Protein AF-0000000072572339 (afdb_homodimer)

Radius of gyration: 19.17 Å; Cα contacts (8 Å, |Δi|>4): 557; chains: 2; bounding box: 35×60×41 Å

Secondary structure (DSSP, 8-state):
-EEE--GGGHHHHHHHHHHHT----HHHHHHHHHHHHT-TTEEEEEEEETTEEEEEEEEEEE--TT-SS-EEEEEEEEE-GGGTTSSHHHHHHHHHHHHHHHTT--EEEEEEETT-HHHHHHHHHTT-EEEEEEEEEEEE-/-EEE--GGGHHHHHHHHHHHT----HHHHHHHHHHHHT-TTEEEEEEEETTEEEEEEEEEEE--TT-SS-EEEEEEEEE-GGGTTSSHHHHHHHHHHHHHHHTT--EEEEEEETT-HHHHHHHHHTT-EEEEEEEEEEEE-

Organism: Lactococcus lactis subsp. lactis (strain IL1403) (NCBI:txid272623)

InterPro domains:
  IPR000182 GNAT domain [PF00583] (33-128)
  IPR000182 GNAT domain [PS51186] (1-141)
  IPR016181 Acyl-CoA N-acyltransferase [SSF55729] (1-134)
  IPR050832 Bacterial Acetyltransferase [PTHR43877] (26-132)

pLDDT: mean 97.23, std 2.52, range [77.38, 98.94]

Structure (mmCIF, N/CA/C/O backbone):
data_AF-0000000072572339-model_v1
#
loop_
_entity.id
_entity.type
_entity.pdbx_description
1 polymer 'N-acetyltransferase domain-containing protein'
#
loop_
_atom_site.group_PDB
_atom_site.id
_atom_site.type_symbol
_atom_site.label_atom_id
_atom_site.label_alt_id
_atom_site.label_comp_id
_atom_site.label_asym_id
_atom_site.label_entity_id
_atom_site.label_seq_id
_atom_site.pdbx_PDB_ins_code
_atom_site.Cartn_x
_atom_site.Cartn_y
_atom_site.Cartn_z
_atom_site.occupancy
_atom_site.B_iso_or_equiv
_atom_site.auth_seq_id
_atom_site.auth_comp_id
_atom_site.auth_asym_id
_atom_site.auth_atom_id
_atom_site.pdbx_PDB_model_num
ATOM 1 N N . MET A 1 1 ? -5.457 -26.422 -8.031 1 95.06 1 MET A N 1
ATOM 2 C CA . MET A 1 1 ? -6.227 -26.156 -6.82 1 95.06 1 MET A CA 1
ATOM 3 C C . MET A 1 1 ? -5.762 -24.875 -6.148 1 95.06 1 MET A C 1
ATOM 5 O O . MET A 1 1 ? -4.562 -24.594 -6.094 1 95.06 1 MET A O 1
ATOM 9 N N . ILE A 1 2 ? -6.727 -24.109 -5.66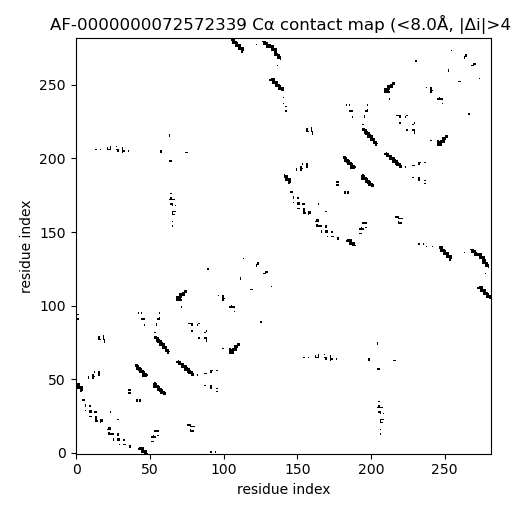4 1 98.5 2 ILE A N 1
ATOM 10 C CA . ILE A 1 2 ? -6.406 -22.859 -4.961 1 98.5 2 ILE A CA 1
ATOM 11 C C . ILE A 1 2 ? -6.445 -23.094 -3.453 1 98.5 2 ILE A C 1
ATOM 13 O O . ILE A 1 2 ? -7.395 -23.703 -2.939 1 98.5 2 ILE A O 1
ATOM 17 N N . ARG A 1 3 ? -5.434 -22.641 -2.797 1 98.44 3 ARG A N 1
ATOM 18 C CA . ARG A 1 3 ? -5.348 -22.75 -1.345 1 98.44 3 ARG A CA 1
ATOM 19 C C . ARG A 1 3 ? -4.477 -21.641 -0.762 1 98.44 3 ARG A C 1
ATOM 21 O O . ARG A 1 3 ? -3.824 -20.891 -1.502 1 98.44 3 ARG A O 1
ATOM 28 N N . LYS A 1 4 ? -4.508 -21.562 0.599 1 98.5 4 LYS A N 1
ATOM 29 C CA . LYS A 1 4 ? -3.582 -20.656 1.27 1 98.5 4 LYS A CA 1
ATOM 30 C C . LYS A 1 4 ? -2.139 -21.125 1.119 1 98.5 4 LYS A C 1
ATOM 32 O O . LYS A 1 4 ? -1.874 -22.328 1.106 1 98.5 4 LYS A O 1
ATOM 37 N N . ALA A 1 5 ? -1.238 -20.25 0.985 1 98.81 5 ALA A N 1
ATOM 38 C CA . ALA A 1 5 ? 0.183 -20.578 0.942 1 98.81 5 ALA A CA 1
ATOM 39 C C . ALA A 1 5 ? 0.629 -21.25 2.24 1 98.81 5 ALA A C 1
ATOM 41 O O . ALA A 1 5 ? 0.053 -21 3.303 1 98.81 5 ALA A O 1
ATOM 42 N N . GLU A 1 6 ? 1.608 -22.062 2.146 1 98.56 6 GLU A N 1
ATOM 43 C CA . GLU A 1 6 ? 2.258 -22.719 3.275 1 98.56 6 GLU A CA 1
ATOM 44 C C . GLU A 1 6 ? 3.773 -22.562 3.213 1 98.56 6 GLU A C 1
ATOM 46 O O . GLU A 1 6 ? 4.324 -22.234 2.16 1 98.56 6 GLU A O 1
ATOM 51 N N . MET A 1 7 ? 4.406 -22.922 4.336 1 98.62 7 MET A N 1
ATOM 52 C CA . MET A 1 7 ? 5.852 -22.75 4.398 1 98.62 7 MET A CA 1
ATOM 53 C C . MET A 1 7 ? 6.551 -23.625 3.363 1 98.62 7 MET A C 1
ATOM 55 O O . MET A 1 7 ? 7.582 -23.234 2.809 1 98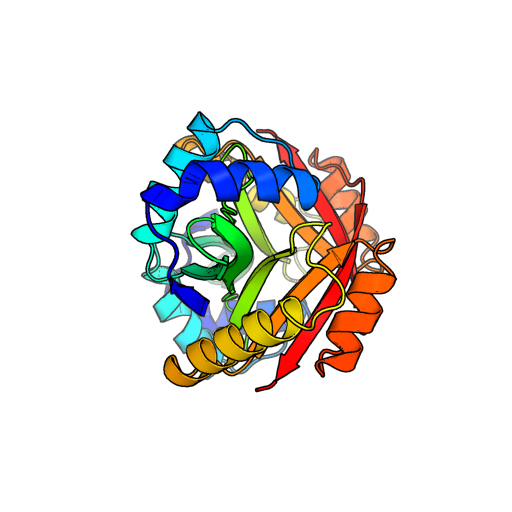.62 7 MET A O 1
ATOM 59 N N . LYS A 1 8 ? 5.992 -24.641 3.004 1 98.31 8 LYS A N 1
ATOM 60 C CA . LYS A 1 8 ? 6.625 -25.562 2.076 1 98.31 8 LYS A CA 1
ATOM 61 C C . LYS A 1 8 ? 6.645 -25 0.658 1 98.31 8 LYS A C 1
ATOM 63 O O . LYS A 1 8 ? 7.332 -25.531 -0.216 1 98.31 8 LYS A O 1
ATOM 68 N N . ASP A 1 9 ? 5.941 -23.969 0.42 1 98.62 9 ASP A N 1
ATOM 69 C CA . ASP A 1 9 ? 5.777 -23.438 -0.925 1 98.62 9 ASP A CA 1
ATOM 70 C C . ASP A 1 9 ? 6.906 -22.469 -1.267 1 98.62 9 ASP A C 1
ATOM 72 O O . ASP A 1 9 ? 6.973 -21.953 -2.383 1 98.62 9 ASP A O 1
ATOM 76 N N . TYR A 1 10 ? 7.883 -22.25 -0.347 1 98.56 10 TYR A N 1
ATOM 77 C CA . TYR A 1 10 ? 8.773 -21.094 -0.449 1 98.56 10 TYR A CA 1
ATOM 78 C C . TYR A 1 10 ? 9.672 -21.203 -1.677 1 98.56 10 TYR A C 1
ATOM 80 O O . TYR A 1 10 ? 10.016 -20.203 -2.297 1 98.56 10 TYR A O 1
ATOM 88 N N . LEU A 1 11 ? 10 -22.359 -2.111 1 98.56 11 LEU A N 1
ATOM 89 C CA . LEU A 1 11 ? 10.859 -22.5 -3.283 1 98.56 11 LEU A CA 1
ATOM 90 C C . LEU A 1 11 ? 10.109 -22.109 -4.555 1 98.56 11 LEU A C 1
ATOM 92 O O . LEU A 1 11 ? 10.648 -21.391 -5.398 1 98.56 11 LEU A O 1
ATOM 96 N N . ASP A 1 12 ? 8.922 -22.578 -4.672 1 98.75 12 ASP A N 1
ATOM 97 C CA . ASP A 1 12 ? 8.102 -22.219 -5.828 1 98.75 12 ASP A CA 1
ATOM 98 C C . ASP A 1 12 ? 7.789 -20.719 -5.832 1 98.75 12 ASP A C 1
ATOM 100 O O . ASP A 1 12 ? 7.781 -20.078 -6.891 1 98.75 12 ASP A O 1
ATOM 104 N N . ILE A 1 13 ? 7.555 -20.172 -4.668 1 98.75 13 ILE A N 1
ATOM 105 C CA . ILE A 1 13 ? 7.242 -18.75 -4.535 1 98.75 13 ILE A CA 1
ATOM 106 C C . ILE A 1 13 ? 8.461 -17.922 -4.93 1 98.75 13 ILE A C 1
ATOM 108 O O . ILE A 1 13 ? 8.328 -16.891 -5.578 1 98.75 13 ILE A O 1
ATOM 112 N N . ALA A 1 14 ? 9.633 -18.406 -4.555 1 98.62 14 ALA A N 1
ATOM 113 C CA . ALA A 1 14 ? 10.859 -17.719 -4.965 1 98.62 14 ALA A CA 1
ATOM 114 C C . ALA A 1 14 ? 11 -17.703 -6.484 1 98.62 14 ALA A C 1
ATOM 116 O O . ALA A 1 14 ? 11.281 -16.656 -7.078 1 98.62 14 ALA A O 1
ATOM 117 N N . ARG A 1 15 ? 10.766 -18.812 -7.062 1 98.38 15 ARG A N 1
ATOM 118 C CA . ARG A 1 15 ? 10.812 -18.906 -8.516 1 98.38 15 ARG A CA 1
ATOM 119 C C . ARG A 1 15 ? 9.789 -17.969 -9.156 1 98.38 15 ARG A C 1
ATOM 121 O O . ARG A 1 15 ? 10.117 -17.234 -10.086 1 98.38 15 ARG A O 1
ATOM 128 N N . LEU A 1 16 ? 8.617 -17.984 -8.688 1 98.62 16 LEU A N 1
ATOM 129 C CA . LEU A 1 16 ? 7.531 -17.172 -9.219 1 98.62 16 LEU A CA 1
ATOM 130 C C . LEU A 1 16 ? 7.82 -15.688 -9.016 1 98.62 16 LEU A C 1
ATOM 132 O O . LEU A 1 16 ? 7.426 -14.852 -9.836 1 98.62 16 LEU A O 1
ATOM 136 N N . SER A 1 17 ? 8.484 -15.352 -7.898 1 98.44 17 SER A N 1
ATOM 137 C CA . SER A 1 17 ? 8.891 -13.969 -7.68 1 98.44 17 SER A CA 1
ATOM 138 C C . SER A 1 17 ? 9.797 -13.469 -8.805 1 98.44 17 SER A C 1
ATOM 140 O O . SER A 1 17 ? 9.695 -12.312 -9.227 1 98.44 17 SER A O 1
ATOM 142 N N . GLY A 1 18 ? 10.656 -14.328 -9.25 1 97.56 18 GLY A N 1
ATOM 143 C CA . GLY A 1 18 ? 11.461 -14 -10.414 1 97.56 18 GLY A CA 1
ATOM 144 C C . GLY A 1 18 ? 10.641 -13.773 -11.672 1 97.56 18 GLY A C 1
ATOM 145 O O . GLY A 1 18 ? 10.898 -12.836 -12.422 1 97.56 18 GLY A O 1
ATOM 146 N N . VAL A 1 19 ? 9.648 -14.625 -11.93 1 97.38 19 VAL A N 1
ATOM 147 C CA . VAL A 1 19 ? 8.75 -14.492 -13.062 1 97.38 19 VAL A CA 1
ATOM 148 C C . VAL A 1 19 ? 8.023 -13.148 -12.992 1 97.38 19 VAL A C 1
ATOM 150 O O . VAL A 1 19 ? 7.832 -12.477 -14.008 1 97.38 19 VAL A O 1
ATOM 153 N N . LEU A 1 20 ? 7.656 -12.711 -11.766 1 96.31 20 LEU A N 1
ATOM 154 C CA . LEU A 1 20 ? 6.969 -11.445 -11.516 1 96.31 20 LEU A CA 1
ATOM 155 C C . LEU A 1 20 ? 7.879 -10.258 -11.82 1 96.31 20 LEU A C 1
ATOM 157 O O . LEU A 1 20 ? 7.402 -9.141 -12.023 1 96.31 20 LEU A O 1
ATOM 161 N N . GLY A 1 21 ? 9.234 -10.523 -11.844 1 95 21 GLY A N 1
ATOM 162 C CA . GLY A 1 21 ? 10.195 -9.484 -12.156 1 95 21 GLY A CA 1
ATOM 163 C C . GLY A 1 21 ? 11.016 -9.047 -10.953 1 95 21 GLY A C 1
ATOM 164 O O . GLY A 1 21 ? 11.688 -8.016 -11 1 95 21 GLY A O 1
ATOM 165 N N . TYR A 1 22 ? 10.922 -9.828 -9.867 1 95.56 22 TYR A N 1
ATOM 166 C CA . TYR A 1 22 ? 11.609 -9.477 -8.633 1 95.56 22 TYR A CA 1
ATOM 167 C C . TYR A 1 22 ? 12.422 -10.656 -8.109 1 95.56 22 TYR A C 1
ATOM 169 O O . TYR A 1 22 ? 12.07 -11.258 -7.09 1 95.56 22 TYR A O 1
ATOM 177 N N . PRO A 1 23 ? 13.477 -10.891 -8.781 1 96.25 23 PRO A N 1
ATOM 178 C CA . PRO A 1 23 ? 14.312 -11.984 -8.281 1 96.25 23 PRO A CA 1
ATOM 179 C C . PRO A 1 23 ? 14.859 -11.719 -6.879 1 96.25 23 PRO A C 1
ATOM 181 O O . PRO A 1 23 ? 15.359 -10.625 -6.609 1 96.25 23 PRO A O 1
ATOM 184 N N . ILE A 1 24 ? 14.672 -12.648 -6.023 1 96.5 24 ILE A N 1
ATOM 185 C CA . ILE A 1 24 ? 15.133 -12.586 -4.641 1 96.5 24 ILE A CA 1
ATOM 186 C C . ILE A 1 24 ? 15.547 -13.977 -4.168 1 96.5 24 ILE A C 1
ATOM 188 O O . ILE A 1 24 ? 15.117 -14.984 -4.738 1 96.5 24 ILE A O 1
ATOM 192 N N . SER A 1 25 ? 16.359 -14.062 -3.16 1 97.56 25 SER A N 1
ATOM 193 C CA . SER A 1 25 ? 16.875 -15.344 -2.693 1 97.56 25 SER A CA 1
ATOM 194 C C . SER A 1 25 ? 15.781 -16.188 -2.045 1 97.56 25 SER A C 1
ATOM 196 O O . SER A 1 25 ? 14.828 -15.633 -1.486 1 97.56 25 SER A O 1
ATOM 198 N N . GLU A 1 26 ? 15.992 -17.484 -2.102 1 98.12 26 GLU A N 1
ATOM 199 C CA . GLU A 1 26 ? 15.07 -18.391 -1.433 1 98.12 26 GLU A CA 1
ATOM 200 C C . GLU A 1 26 ? 15.031 -18.141 0.07 1 98.12 26 GLU A C 1
ATOM 202 O O . GLU A 1 26 ? 13.977 -18.25 0.697 1 98.12 26 GLU A O 1
ATOM 207 N N . VAL A 1 27 ? 16.156 -17.797 0.58 1 97.88 27 VAL A N 1
ATOM 208 C CA . VAL A 1 27 ? 16.266 -17.531 2.01 1 97.88 27 VAL A CA 1
ATOM 209 C C . VAL A 1 27 ? 15.414 -16.312 2.375 1 97.88 27 VAL A C 1
ATOM 211 O O . VAL A 1 27 ? 14.695 -16.328 3.373 1 97.88 27 VAL A O 1
ATOM 214 N N . ALA A 1 28 ? 15.484 -15.344 1.56 1 97.81 28 ALA A N 1
ATOM 215 C CA . ALA A 1 28 ? 14.703 -14.133 1.797 1 97.81 28 ALA A CA 1
ATOM 216 C C . ALA A 1 28 ? 13.203 -14.414 1.677 1 97.81 28 ALA A C 1
ATOM 218 O O . ALA A 1 28 ? 12.414 -13.961 2.508 1 97.81 28 ALA A O 1
ATOM 219 N N . VAL A 1 29 ? 12.859 -15.203 0.7 1 98.62 29 VAL A N 1
ATOM 220 C CA . VAL A 1 29 ? 11.453 -15.555 0.51 1 98.62 29 VAL A CA 1
ATOM 221 C C . VAL A 1 29 ? 10.953 -16.375 1.703 1 98.62 29 VAL A C 1
ATOM 223 O O . VAL A 1 29 ? 9.852 -16.141 2.205 1 98.62 29 VAL A O 1
ATOM 226 N N . LYS A 1 30 ? 11.734 -17.281 2.113 1 98.5 30 LYS A N 1
ATOM 227 C CA . LYS A 1 30 ? 11.352 -18.109 3.254 1 98.5 30 LYS A CA 1
ATOM 228 C C . LYS A 1 30 ? 11.102 -17.25 4.492 1 98.5 30 LYS A C 1
ATOM 230 O O . LYS A 1 30 ? 10.102 -17.438 5.191 1 98.5 30 LYS A O 1
ATOM 235 N N . LYS A 1 31 ? 11.953 -16.359 4.73 1 98.06 31 LYS A N 1
ATOM 236 C CA . LYS A 1 31 ? 11.82 -15.438 5.863 1 98.06 31 LYS A CA 1
ATOM 237 C C . LYS A 1 31 ? 10.555 -14.594 5.738 1 98.06 31 LYS A C 1
ATOM 239 O O . LYS A 1 31 ? 9.781 -14.484 6.688 1 98.06 31 LYS A O 1
ATOM 244 N N . ASN A 1 32 ? 10.383 -14.047 4.609 1 98.5 32 ASN A N 1
ATOM 245 C CA . ASN A 1 32 ? 9.219 -13.195 4.375 1 98.5 32 ASN A CA 1
ATOM 246 C C . ASN A 1 32 ? 7.918 -13.977 4.488 1 98.5 32 ASN A C 1
ATOM 248 O O . ASN A 1 32 ? 6.938 -13.484 5.047 1 98.5 32 ASN A O 1
ATOM 252 N N . LEU A 1 33 ? 7.938 -15.172 3.932 1 98.75 33 LEU A N 1
ATOM 253 C CA . LEU A 1 33 ? 6.754 -16.016 3.971 1 98.75 33 LEU A CA 1
ATOM 254 C C . LEU A 1 33 ? 6.367 -16.344 5.41 1 98.75 33 LEU A C 1
ATOM 256 O O . LEU A 1 33 ? 5.184 -16.328 5.758 1 98.75 33 LEU A O 1
ATOM 260 N N . ALA A 1 34 ? 7.312 -16.609 6.234 1 98.56 34 ALA A N 1
ATOM 261 C CA . ALA A 1 34 ? 7.062 -16.891 7.641 1 98.56 34 ALA A CA 1
ATOM 262 C C . ALA A 1 34 ? 6.363 -15.727 8.328 1 98.56 34 ALA A C 1
ATOM 264 O O . ALA A 1 34 ? 5.434 -15.922 9.117 1 98.56 34 ALA A O 1
ATOM 265 N N . ARG A 1 35 ? 6.789 -14.578 8.031 1 97.62 35 ARG A N 1
ATOM 266 C CA . ARG A 1 35 ? 6.184 -13.367 8.586 1 97.62 35 ARG A CA 1
ATOM 267 C C . ARG A 1 35 ? 4.762 -13.18 8.07 1 97.62 35 ARG A C 1
ATOM 269 O O . ARG A 1 35 ? 3.838 -12.945 8.852 1 97.62 35 ARG A O 1
ATOM 276 N N . ILE A 1 36 ? 4.594 -13.375 6.832 1 98.19 36 ILE A N 1
ATOM 277 C CA . ILE A 1 36 ? 3.338 -13.094 6.145 1 98.19 36 ILE A CA 1
ATOM 278 C C . ILE A 1 36 ? 2.264 -14.07 6.609 1 98.19 36 ILE A C 1
ATOM 280 O O . ILE A 1 36 ? 1.115 -13.68 6.836 1 98.19 36 ILE A O 1
ATOM 284 N N . LEU A 1 37 ? 2.662 -15.305 6.77 1 98.25 37 LEU A N 1
ATOM 285 C CA . LEU A 1 37 ? 1.696 -16.344 7.133 1 98.25 37 LEU A CA 1
ATOM 286 C C . LEU A 1 37 ? 1.146 -16.094 8.531 1 98.25 37 LEU A C 1
ATOM 288 O O . LEU A 1 37 ? 0.07 -16.594 8.875 1 98.25 37 LEU A O 1
ATOM 292 N N . LYS A 1 38 ? 1.828 -15.305 9.32 1 97.19 38 LYS A N 1
ATOM 293 C CA . LYS A 1 38 ? 1.395 -14.992 10.68 1 97.19 38 LYS A CA 1
ATOM 294 C C . LYS A 1 38 ? 0.669 -13.648 10.727 1 97.19 38 LYS A C 1
ATOM 296 O O 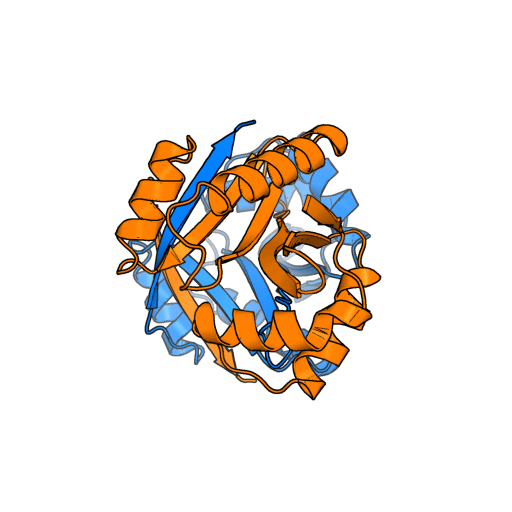. LYS A 1 38 ? 0.176 -13.25 11.789 1 97.19 38 LYS A O 1
ATOM 301 N N . ASP A 1 39 ? 0.603 -13.039 9.633 1 96.94 39 ASP A N 1
ATOM 302 C CA . ASP A 1 39 ? 0.054 -11.688 9.57 1 96.94 39 ASP A CA 1
ATOM 303 C C . ASP A 1 39 ? -1.409 -11.711 9.141 1 96.94 39 ASP A C 1
ATOM 305 O O . ASP A 1 39 ? -1.71 -11.945 7.965 1 96.94 39 ASP A O 1
ATOM 309 N N . ALA A 1 40 ? -2.326 -11.312 9.969 1 95.19 40 ALA A N 1
ATOM 310 C CA . ALA A 1 40 ? -3.762 -11.359 9.703 1 95.19 40 ALA A CA 1
ATOM 311 C C . ALA A 1 40 ? -4.164 -10.344 8.641 1 95.19 40 ALA A C 1
ATOM 313 O O . ALA A 1 40 ? -5.266 -10.414 8.094 1 95.19 40 ALA A O 1
ATOM 314 N N . ASP A 1 41 ? -3.268 -9.461 8.336 1 96.44 41 ASP A N 1
ATOM 315 C CA . ASP A 1 41 ? -3.59 -8.406 7.375 1 96.44 41 ASP A CA 1
ATOM 316 C C . ASP A 1 41 ? -3.133 -8.789 5.969 1 96.44 41 ASP A C 1
ATOM 318 O O . ASP A 1 41 ? -3.203 -7.969 5.047 1 96.44 41 ASP A O 1
ATOM 322 N N . HIS A 1 42 ? -2.639 -10 5.887 1 98.12 42 HIS A N 1
ATOM 323 C CA . HIS A 1 42 ? -2.217 -10.492 4.582 1 98.12 42 HIS A CA 1
ATOM 324 C C . HIS A 1 42 ? -3.129 -11.609 4.094 1 98.12 42 HIS A C 1
ATOM 326 O O . HIS A 1 42 ? -3.637 -12.398 4.895 1 98.12 42 HIS A O 1
ATOM 332 N N . GLU A 1 43 ? -3.396 -11.594 2.857 1 98.62 43 GLU A N 1
ATOM 333 C CA . GLU A 1 43 ? -3.965 -12.727 2.127 1 98.62 43 GLU A CA 1
ATOM 334 C C . GLU A 1 43 ? -2.98 -13.266 1.095 1 98.62 43 GLU A C 1
ATOM 336 O O . GLU A 1 43 ? -2.488 -12.516 0.247 1 98.62 43 GLU A O 1
ATOM 341 N N . PHE A 1 44 ? -2.668 -14.531 1.227 1 98.94 44 PHE A N 1
ATOM 342 C CA . PHE A 1 44 ? -1.715 -15.156 0.318 1 98.94 44 PHE A CA 1
ATOM 343 C C . PHE A 1 44 ? -2.252 -16.484 -0.195 1 98.94 44 PHE A C 1
ATOM 345 O O . PHE A 1 44 ? -2.223 -17.5 0.521 1 98.94 44 PHE A O 1
ATOM 352 N N . LEU A 1 45 ? -2.715 -16.484 -1.455 1 98.94 45 LEU A N 1
ATOM 353 C CA . LEU A 1 45 ? -3.271 -17.656 -2.094 1 98.94 45 LEU A CA 1
ATOM 354 C C . LEU A 1 45 ? -2.342 -18.172 -3.188 1 98.94 45 LEU A C 1
ATOM 356 O O . LEU A 1 45 ? -1.707 -17.391 -3.891 1 98.94 45 LEU A O 1
ATOM 360 N N . VAL A 1 46 ? -2.324 -19.531 -3.332 1 98.88 46 VAL A N 1
ATOM 361 C CA . VAL A 1 46 ? -1.517 -20.141 -4.379 1 98.88 46 VAL A CA 1
ATOM 362 C C . VAL A 1 46 ? -2.389 -21.078 -5.223 1 98.88 46 VAL A C 1
ATOM 364 O O . VAL A 1 46 ? -3.467 -21.484 -4.789 1 98.88 46 VAL A O 1
ATOM 367 N N . PHE A 1 47 ? -1.992 -21.219 -6.426 1 98.88 47 PHE A N 1
ATOM 368 C CA . PHE A 1 47 ? -2.535 -22.234 -7.316 1 98.88 47 PHE A CA 1
ATOM 369 C C . PHE A 1 47 ? -1.567 -23.406 -7.457 1 98.88 47 PHE A C 1
ATOM 371 O O . PHE A 1 47 ? -0.452 -23.234 -7.957 1 98.88 47 PHE A O 1
ATOM 378 N N . GLU A 1 48 ? -2.014 -24.531 -7.051 1 98.31 48 GLU A N 1
ATOM 379 C CA . GLU A 1 48 ? -1.18 -25.734 -7.062 1 98.31 48 GLU A CA 1
ATOM 380 C C . GLU A 1 48 ? -1.566 -26.656 -8.211 1 98.31 48 GLU A C 1
ATOM 382 O O . GLU A 1 48 ? -2.75 -26.938 -8.43 1 98.31 48 GLU A O 1
ATOM 387 N N . LEU A 1 49 ? -0.644 -27.047 -8.992 1 95.69 49 LEU A N 1
ATOM 388 C CA . LEU A 1 49 ? -0.745 -28.094 -10.008 1 95.69 49 LEU A CA 1
ATOM 389 C C . LEU A 1 49 ? 0.172 -29.266 -9.672 1 95.69 49 LEU A C 1
ATOM 391 O O . LEU A 1 49 ? 1.397 -29.141 -9.719 1 95.69 49 LEU A O 1
ATOM 395 N N . GLY A 1 50 ? -0.47 -30.391 -9.367 1 92.56 50 GLY A N 1
ATOM 396 C CA . GLY A 1 50 ? 0.323 -31.484 -8.812 1 92.56 50 GLY A CA 1
ATOM 397 C C . GLY A 1 50 ? 0.932 -31.141 -7.465 1 92.56 50 GLY A C 1
ATOM 398 O O . GLY A 1 50 ? 0.213 -30.844 -6.512 1 92.56 50 GLY A O 1
ATOM 399 N N . GLU A 1 51 ? 2.279 -31.094 -7.352 1 92.25 51 GLU A N 1
ATOM 400 C CA . GLU A 1 51 ? 2.924 -30.781 -6.082 1 92.25 51 GLU A CA 1
ATOM 401 C C . GLU A 1 51 ? 3.682 -29.453 -6.16 1 92.25 51 GLU A C 1
ATOM 403 O O . GLU A 1 51 ? 4.449 -29.125 -5.258 1 92.25 51 GLU A O 1
ATOM 408 N N . ARG A 1 52 ? 3.277 -28.75 -7.258 1 96.38 52 ARG A N 1
ATOM 409 C CA . ARG A 1 52 ? 4.004 -27.5 -7.457 1 96.38 52 ARG A CA 1
ATOM 410 C C . ARG A 1 52 ? 3.057 -26.312 -7.426 1 96.38 52 ARG A C 1
ATOM 412 O O . ARG A 1 52 ? 1.95 -26.375 -7.965 1 96.38 52 ARG A O 1
ATOM 419 N N . VAL A 1 53 ? 3.477 -25.312 -6.785 1 98.56 53 VAL A N 1
ATOM 420 C CA . VAL A 1 53 ? 2.787 -24.031 -6.883 1 98.56 53 VAL A CA 1
ATOM 421 C C . VAL A 1 53 ? 3.182 -23.344 -8.18 1 98.56 53 VAL A C 1
ATOM 423 O O . VAL A 1 53 ? 4.363 -23.078 -8.422 1 98.56 53 VAL A O 1
ATOM 426 N N . THR A 1 54 ? 2.16 -23.047 -9 1 98.62 54 THR A N 1
ATOM 427 C CA . THR A 1 54 ? 2.459 -22.516 -10.32 1 98.62 54 THR A CA 1
ATOM 428 C C . THR A 1 54 ? 1.975 -21.062 -10.438 1 98.62 54 THR A C 1
ATOM 430 O O . THR A 1 54 ? 2.223 -20.406 -11.445 1 98.62 54 THR A O 1
ATOM 433 N N . ALA A 1 55 ? 1.295 -20.562 -9.445 1 98.94 55 ALA A N 1
ATOM 434 C CA . ALA A 1 55 ? 0.827 -19.172 -9.414 1 98.94 55 ALA A CA 1
ATOM 435 C C . ALA A 1 55 ? 0.532 -18.734 -7.98 1 98.94 55 ALA A C 1
ATOM 437 O O . ALA A 1 55 ? 0.301 -19.562 -7.102 1 98.94 55 ALA A O 1
ATOM 438 N N . PHE A 1 56 ? 0.591 -17.422 -7.742 1 98.94 56 PHE A N 1
ATOM 439 C CA . PHE A 1 56 ? 0.117 -16.922 -6.457 1 98.94 56 PHE A CA 1
ATOM 440 C C . PHE A 1 56 ? -0.476 -15.523 -6.598 1 98.94 56 PHE A C 1
ATOM 442 O O . PHE A 1 56 ? -0.269 -14.852 -7.613 1 98.94 56 PHE A O 1
ATOM 449 N N . ILE A 1 57 ? -1.264 -15.156 -5.664 1 98.94 57 ILE A N 1
ATOM 450 C CA . ILE A 1 57 ? -1.728 -13.789 -5.449 1 98.94 57 ILE A CA 1
ATOM 451 C C . ILE A 1 57 ? -1.522 -13.398 -3.986 1 98.94 57 ILE A C 1
ATOM 453 O O . ILE A 1 57 ? -1.8 -14.188 -3.082 1 98.94 57 ILE A O 1
ATOM 457 N N . GLU A 1 58 ? -0.923 -12.273 -3.809 1 98.94 58 GLU A N 1
ATOM 458 C CA . GLU A 1 58 ? -0.669 -11.695 -2.49 1 98.94 58 GLU A CA 1
ATOM 459 C C . GLU A 1 58 ? -1.33 -10.328 -2.344 1 98.94 58 GLU A C 1
ATOM 461 O O . GLU A 1 58 ? -1.273 -9.508 -3.258 1 98.94 58 GLU A O 1
ATOM 466 N N . ALA A 1 59 ? -1.994 -10.102 -1.258 1 98.88 59 ALA A N 1
ATOM 467 C CA . ALA A 1 59 ? -2.611 -8.812 -0.961 1 98.88 59 ALA A CA 1
ATOM 468 C C . ALA A 1 59 ? -2.488 -8.469 0.521 1 98.88 59 ALA A C 1
ATOM 470 O O . ALA A 1 59 ? -2.316 -9.367 1.356 1 98.88 59 ALA A O 1
ATOM 471 N N . GLU A 1 60 ? -2.477 -7.23 0.855 1 98.69 60 GLU A N 1
ATOM 472 C CA . GLU A 1 60 ? -2.488 -6.805 2.252 1 98.69 60 GLU A CA 1
ATOM 473 C C . GLU A 1 60 ? -3.455 -5.641 2.463 1 98.69 60 GLU A C 1
ATOM 475 O O . GLU A 1 60 ? -3.885 -5 1.502 1 98.69 60 GLU A O 1
ATOM 480 N N . ILE A 1 61 ? -3.832 -5.43 3.668 1 98.25 61 ILE A N 1
ATOM 481 C CA . ILE A 1 61 ? -4.766 -4.375 4.043 1 98.25 61 ILE A CA 1
ATOM 482 C C . ILE A 1 61 ? -4.18 -3.014 3.672 1 98.25 61 ILE A C 1
ATOM 484 O O . ILE A 1 61 ? -2.982 -2.775 3.857 1 98.25 61 ILE A O 1
ATOM 488 N N . TYR A 1 62 ? -4.957 -2.178 3.119 1 98.38 62 TYR A N 1
ATOM 489 C CA . TYR A 1 62 ? -4.707 -0.776 2.805 1 98.38 62 TYR A CA 1
ATOM 490 C C . TYR A 1 62 ? -5.773 0.12 3.426 1 98.38 62 TYR A C 1
ATOM 492 O O . TYR A 1 62 ? -6.93 0.108 2.996 1 98.38 62 TYR A O 1
ATOM 500 N N . ALA A 1 63 ? -5.348 0.956 4.41 1 97.5 63 ALA A N 1
ATOM 501 C CA . ALA A 1 63 ? -6.387 1.588 5.223 1 97.5 63 ALA A CA 1
ATOM 502 C C . ALA A 1 63 ? -5.965 2.99 5.652 1 97.5 63 ALA A C 1
ATOM 504 O O . ALA A 1 63 ? -5.754 3.246 6.84 1 97.5 63 ALA A O 1
ATOM 505 N N . PRO A 1 64 ? -5.988 3.908 4.719 1 98.38 64 PRO A N 1
ATOM 506 C CA . PRO A 1 64 ? -5.711 5.293 5.113 1 98.38 64 PRO A CA 1
ATOM 507 C C . PRO A 1 64 ? -6.832 5.902 5.949 1 98.38 64 PRO A C 1
ATOM 509 O O . PRO A 1 64 ? -7.988 5.477 5.848 1 98.38 64 PRO A O 1
ATOM 512 N N . VAL A 1 65 ? -6.504 6.902 6.676 1 98.62 65 VAL A N 1
ATOM 513 C CA . VAL A 1 65 ? -7.438 7.531 7.605 1 98.62 65 VAL A CA 1
ATOM 514 C C . VAL A 1 65 ? -8.57 8.203 6.828 1 98.62 65 VAL A C 1
ATOM 516 O O . VAL A 1 65 ? -9.688 8.32 7.332 1 98.62 65 VAL A O 1
ATOM 519 N N . TYR A 1 66 ? -8.32 8.547 5.574 1 98 66 TYR A N 1
ATOM 520 C CA . TYR A 1 66 ? -9.266 9.328 4.793 1 98 66 TYR A CA 1
ATOM 521 C C . TYR A 1 66 ? -10.117 8.43 3.902 1 98 66 TYR A C 1
ATOM 523 O O . TYR A 1 66 ? -10.867 8.914 3.055 1 98 66 TYR A O 1
ATOM 531 N N . ALA A 1 67 ? -9.984 7.102 4.043 1 96.12 67 ALA A N 1
ATOM 532 C CA . ALA A 1 67 ? -10.758 6.18 3.217 1 96.12 67 ALA A CA 1
ATOM 533 C C . ALA A 1 67 ? -12.109 5.867 3.859 1 96.12 67 ALA A C 1
ATOM 535 O O . ALA A 1 67 ? -12.203 5.723 5.082 1 96.12 67 ALA A O 1
ATOM 536 N N . GLU A 1 68 ? -13.086 5.684 3.012 1 92.19 68 GLU A N 1
ATOM 537 C CA . GLU A 1 68 ? -14.406 5.324 3.51 1 92.19 68 GLU A CA 1
ATOM 538 C C . GLU A 1 68 ? -14.414 3.92 4.105 1 92.19 68 GLU A C 1
ATOM 540 O O . GLU A 1 68 ? -15.203 3.623 5.004 1 92.19 68 GLU A O 1
ATOM 545 N N . GLN A 1 69 ? -13.562 3.111 3.562 1 91.62 69 GLN A N 1
ATOM 546 C CA . GLN A 1 69 ? -13.484 1.735 4.039 1 91.62 69 GLN A CA 1
ATOM 547 C C . GLN A 1 69 ? -12.07 1.179 3.883 1 91.62 69 GLN A C 1
ATOM 549 O O . GLN A 1 69 ? -11.273 1.706 3.107 1 91.62 69 GLN A O 1
ATOM 554 N N . VAL A 1 70 ? -11.805 0.129 4.652 1 96.25 70 VAL A N 1
ATOM 555 C CA . VAL A 1 70 ? -10.586 -0.654 4.496 1 96.25 70 VAL A CA 1
ATOM 556 C C . VAL A 1 70 ? -10.578 -1.338 3.131 1 96.25 70 VAL A C 1
ATOM 558 O O . VAL A 1 70 ? -11.617 -1.8 2.658 1 96.25 70 VAL A O 1
ATOM 561 N N . MET A 1 71 ? -9.461 -1.331 2.512 1 98.19 71 MET A N 1
ATOM 562 C CA . MET A 1 71 ? -9.32 -1.981 1.213 1 98.19 71 MET A CA 1
ATOM 563 C C . MET A 1 71 ? -8.289 -3.098 1.27 1 98.19 71 MET A C 1
ATOM 565 O O . MET A 1 71 ? -7.531 -3.199 2.238 1 98.19 71 MET A O 1
ATOM 569 N N . LEU A 1 72 ? -8.375 -3.953 0.332 1 98.56 72 LEU A N 1
ATOM 570 C CA . LEU A 1 72 ? -7.293 -4.895 0.077 1 98.56 72 LEU A CA 1
ATOM 571 C C . LEU A 1 72 ? -6.445 -4.441 -1.104 1 98.56 72 LEU A C 1
ATOM 573 O O . LEU A 1 72 ? -6.977 -4.094 -2.16 1 98.56 72 LEU A O 1
ATOM 577 N N . ASN A 1 73 ? -5.168 -4.395 -0.896 1 98.75 73 ASN A N 1
ATOM 578 C CA . ASN A 1 73 ? -4.211 -4 -1.923 1 98.75 73 ASN A CA 1
ATOM 579 C C . ASN A 1 73 ? -3.441 -5.203 -2.465 1 98.75 73 ASN A C 1
ATOM 581 O O . ASN A 1 73 ? -2.699 -5.852 -1.727 1 98.75 73 ASN A O 1
ATOM 585 N N . VAL A 1 74 ? -3.643 -5.508 -3.725 1 98.81 74 VAL A N 1
ATOM 586 C CA . VAL A 1 74 ? -2.912 -6.605 -4.348 1 98.81 74 VAL A CA 1
ATOM 587 C C . VAL A 1 74 ? -1.452 -6.207 -4.555 1 98.81 74 VAL A C 1
ATOM 589 O O . VAL A 1 74 ? -1.162 -5.234 -5.258 1 98.81 74 VAL A O 1
ATOM 592 N N . LEU A 1 75 ? -0.578 -6.992 -3.953 1 98.5 75 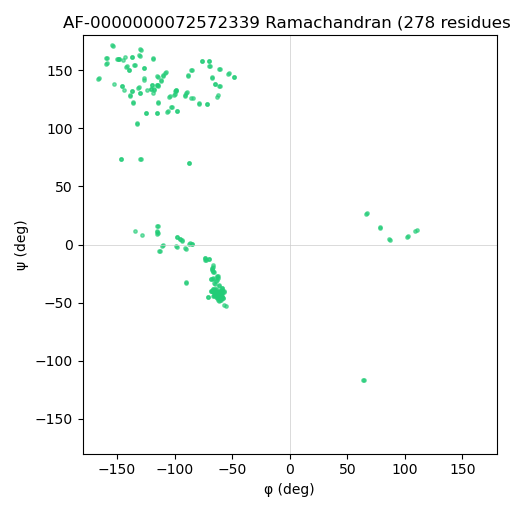LEU A N 1
ATOM 593 C CA . LEU A 1 75 ? 0.853 -6.719 -4.023 1 98.5 75 LEU A CA 1
ATOM 594 C C . LEU A 1 75 ? 1.481 -7.418 -5.223 1 98.5 75 LEU A C 1
ATOM 596 O O . LEU A 1 75 ? 2.473 -6.938 -5.777 1 98.5 75 LEU A O 1
ATOM 600 N N . GLY A 1 76 ? 0.931 -8.539 -5.547 1 98.25 76 GLY A N 1
ATOM 601 C CA . GLY A 1 76 ? 1.429 -9.312 -6.672 1 98.25 76 GLY A CA 1
ATOM 602 C C . GLY A 1 76 ? 0.481 -10.414 -7.105 1 98.25 76 GLY A C 1
ATOM 603 O O . GLY A 1 76 ? -0.158 -11.055 -6.27 1 98.25 76 GLY A O 1
ATOM 604 N N . LEU A 1 77 ? 0.407 -10.617 -8.336 1 98.75 77 LEU A N 1
ATOM 605 C CA . LEU A 1 77 ? -0.252 -11.727 -9.016 1 98.75 77 LEU A CA 1
ATOM 606 C C . LEU A 1 77 ? 0.623 -12.273 -10.133 1 98.75 77 LEU A C 1
ATOM 608 O O . LEU A 1 77 ? 0.999 -11.539 -11.055 1 98.75 77 LEU A O 1
ATOM 612 N N . VAL A 1 78 ? 0.911 -13.555 -10.016 1 98.62 78 VAL A N 1
ATOM 613 C CA . VAL A 1 78 ? 1.838 -14.109 -11 1 98.62 78 VAL A CA 1
ATOM 614 C C . VAL A 1 78 ? 1.45 -15.547 -11.32 1 98.62 78 VAL A C 1
ATOM 616 O O . VAL A 1 78 ? 1.042 -16.297 -10.438 1 98.62 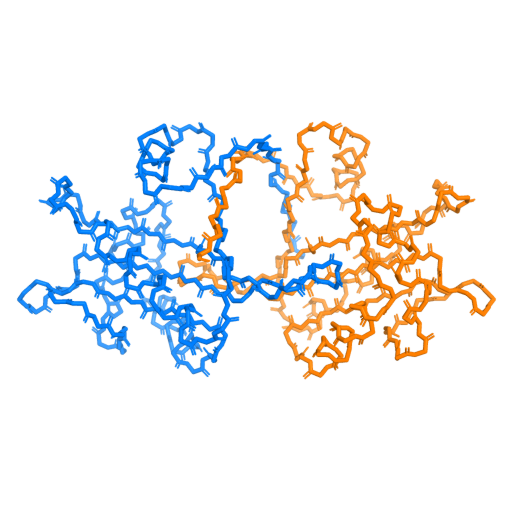78 VAL A O 1
ATOM 619 N N . VAL A 1 79 ? 1.479 -15.883 -12.555 1 98.56 79 VAL A N 1
ATOM 620 C CA . VAL A 1 79 ? 1.324 -17.234 -13.07 1 98.56 79 VAL A CA 1
ATOM 621 C C . VAL A 1 79 ? 2.594 -17.656 -13.805 1 98.56 79 VAL A C 1
ATOM 623 O O . VAL A 1 79 ? 3.15 -16.891 -14.594 1 98.56 79 VAL A O 1
ATOM 626 N N . ASP A 1 80 ? 3.018 -18.859 -13.492 1 98 80 ASP A N 1
ATOM 627 C CA . ASP A 1 80 ? 4.168 -19.391 -14.211 1 98 80 ASP A CA 1
ATOM 628 C C . ASP A 1 80 ? 3.992 -19.219 -15.719 1 98 80 ASP A C 1
ATOM 630 O O . ASP A 1 80 ? 2.9 -19.438 -16.25 1 98 80 ASP A O 1
ATOM 634 N N . GLU A 1 81 ? 5.078 -18.953 -16.406 1 96.31 81 GLU A N 1
ATOM 635 C CA . GLU A 1 81 ? 5.031 -18.656 -17.844 1 96.31 81 GLU A CA 1
ATOM 636 C C . GLU A 1 81 ? 4.379 -19.781 -18.625 1 96.31 81 GLU A C 1
ATOM 638 O O . GLU A 1 81 ? 3.555 -19.547 -19.5 1 96.31 81 GLU A O 1
ATOM 643 N N . LYS A 1 82 ? 4.68 -20.984 -18.266 1 95.31 82 LYS A N 1
ATOM 644 C CA . LYS A 1 82 ? 4.203 -22.156 -18.984 1 95.31 82 LYS A CA 1
ATOM 645 C C . LYS A 1 82 ? 2.715 -22.391 -18.734 1 95.31 82 LYS A C 1
ATOM 647 O O . LYS A 1 82 ? 2.082 -23.188 -19.438 1 95.31 82 LYS A O 1
ATOM 652 N N . ASN A 1 83 ? 2.166 -21.719 -17.75 1 96.19 83 ASN A N 1
ATOM 653 C CA . ASN A 1 83 ? 0.784 -21.969 -17.359 1 96.19 83 ASN A CA 1
ATOM 654 C C . ASN A 1 83 ? -0.099 -20.75 -17.609 1 96.19 83 ASN A C 1
ATOM 656 O O . ASN A 1 83 ? -1.247 -20.703 -17.156 1 96.19 83 ASN A O 1
ATOM 660 N N . GLN A 1 84 ? 0.386 -19.781 -18.297 1 94.69 84 GLN A N 1
ATOM 661 C CA . GLN A 1 84 ? -0.368 -18.562 -18.562 1 94.69 84 GLN A CA 1
ATOM 662 C C . GLN A 1 84 ? -1.42 -18.781 -19.641 1 94.69 84 GLN A C 1
ATOM 664 O O . GLN A 1 84 ? -1.375 -19.781 -20.359 1 94.69 84 GLN A O 1
ATOM 669 N N . GLY A 1 85 ? -2.416 -17.906 -19.625 1 93.69 85 GLY A N 1
ATOM 670 C CA . GLY A 1 85 ? -3.439 -17.969 -20.656 1 93.69 85 GLY A CA 1
ATOM 671 C C . GLY A 1 85 ? -4.461 -19.062 -20.422 1 93.69 85 GLY A C 1
ATOM 672 O O . GLY A 1 85 ? -5.207 -19.438 -21.328 1 93.69 85 GLY A O 1
ATOM 673 N N . GLN A 1 86 ? -4.465 -19.594 -19.219 1 95.69 86 GLN A N 1
ATOM 674 C CA . GLN A 1 86 ? -5.355 -20.703 -18.906 1 95.69 86 GLN A CA 1
ATOM 675 C C . GLN A 1 86 ? -6.395 -20.297 -17.859 1 95.69 86 GLN A C 1
ATOM 677 O O . GLN A 1 86 ? -7.07 -21.156 -17.297 1 95.69 86 GLN A O 1
ATOM 682 N N . GLY A 1 87 ? -6.449 -19.062 -17.578 1 97.44 87 GLY A N 1
ATOM 683 C CA . GLY A 1 87 ? -7.469 -18.562 -16.672 1 97.44 87 GLY A CA 1
ATOM 684 C C . GLY A 1 87 ? -7.062 -18.641 -15.211 1 97.44 87 GLY A C 1
ATOM 685 O O . GLY A 1 87 ? -7.852 -18.312 -14.32 1 97.44 87 GLY A O 1
ATOM 686 N N . ILE A 1 88 ? -5.887 -19.031 -14.93 1 98.31 88 ILE A N 1
ATOM 687 C CA . ILE A 1 88 ? -5.406 -19.234 -13.57 1 98.31 88 ILE A CA 1
ATOM 688 C C . ILE A 1 88 ? -5.395 -17.906 -12.812 1 98.31 88 ILE A C 1
ATOM 690 O O . ILE A 1 88 ? -5.828 -17.844 -11.664 1 98.31 88 ILE A O 1
ATOM 694 N N . GLY A 1 89 ? -4.941 -16.859 -13.477 1 98.56 89 GLY A N 1
ATOM 695 C CA . GLY A 1 89 ? -4.945 -15.547 -12.852 1 98.56 89 GLY A CA 1
ATOM 696 C C . GLY A 1 89 ? -6.332 -15.086 -12.445 1 98.56 89 GLY A C 1
ATOM 697 O O . GLY A 1 89 ? -6.516 -14.562 -11.344 1 98.56 89 GLY A O 1
ATOM 698 N N . ALA A 1 90 ? -7.246 -15.336 -13.297 1 98.62 90 ALA A N 1
ATOM 699 C CA . ALA A 1 90 ? -8.633 -14.961 -13.023 1 98.62 90 ALA A CA 1
ATOM 700 C C . ALA A 1 90 ? -9.195 -15.75 -11.844 1 98.62 90 ALA A C 1
ATOM 702 O O . ALA A 1 90 ? -9.898 -15.195 -11 1 98.62 90 ALA A O 1
ATOM 703 N N . GLN A 1 91 ? -8.852 -16.953 -11.789 1 98.75 91 GLN A N 1
ATOM 704 C CA . GLN A 1 91 ? -9.312 -17.812 -10.695 1 98.75 91 GLN A CA 1
ATOM 705 C C . GLN A 1 91 ? -8.758 -17.328 -9.359 1 98.75 91 GLN A C 1
ATOM 707 O O . GLN A 1 91 ? -9.477 -17.297 -8.359 1 98.75 91 GLN A O 1
ATOM 712 N N . LEU A 1 92 ? -7.508 -17.016 -9.328 1 98.88 92 LEU A N 1
ATOM 713 C CA . LEU A 1 92 ? -6.883 -16.516 -8.109 1 98.88 92 LEU A CA 1
ATOM 714 C C . LEU A 1 92 ? -7.508 -15.188 -7.676 1 98.88 92 LEU A C 1
ATOM 716 O O . LEU A 1 92 ? -7.809 -14.992 -6.496 1 98.88 92 LEU A O 1
ATOM 720 N N . LEU A 1 93 ? -7.68 -14.312 -8.641 1 98.81 93 LEU A N 1
ATOM 721 C CA . LEU A 1 93 ? -8.266 -13.008 -8.344 1 98.81 93 LEU A CA 1
ATOM 722 C C . LEU A 1 93 ? -9.68 -13.164 -7.801 1 98.81 93 LEU A C 1
ATOM 724 O O . LEU A 1 93 ? -10.047 -12.508 -6.82 1 98.81 93 LEU A O 1
ATOM 728 N N . ASN A 1 94 ? -10.461 -14.016 -8.383 1 98.69 94 ASN A N 1
ATOM 729 C CA . ASN A 1 94 ? -11.805 -14.297 -7.898 1 98.69 94 ASN A CA 1
ATOM 730 C C . ASN A 1 94 ? -11.789 -14.867 -6.484 1 98.69 94 ASN A C 1
ATOM 732 O O . ASN A 1 94 ? -12.625 -14.516 -5.652 1 98.69 94 ASN A O 1
ATOM 736 N N . ALA A 1 95 ? -10.898 -15.742 -6.242 1 98.88 95 ALA A N 1
ATOM 737 C CA . ALA A 1 95 ? -10.758 -16.312 -4.902 1 98.88 95 ALA A CA 1
ATOM 738 C C . ALA A 1 95 ? -10.422 -15.227 -3.881 1 98.88 95 ALA A C 1
ATOM 740 O O . ALA A 1 95 ? -10.938 -15.234 -2.762 1 98.88 95 ALA A O 1
ATOM 741 N N . LEU A 1 96 ? -9.547 -14.336 -4.262 1 98.81 96 LEU A N 1
ATOM 742 C CA . LEU A 1 96 ? -9.203 -13.219 -3.385 1 98.81 96 LEU A CA 1
ATOM 743 C C . LEU A 1 96 ? -10.43 -12.352 -3.109 1 98.81 96 LEU A C 1
ATOM 745 O O . LEU A 1 96 ? -10.625 -11.898 -1.979 1 98.81 96 LEU A O 1
ATOM 749 N N . GLU A 1 97 ? -11.195 -12.094 -4.137 1 98.81 97 GLU A N 1
ATOM 750 C CA . GLU A 1 97 ? -12.406 -11.297 -3.977 1 98.81 97 GLU A CA 1
ATOM 751 C C . GLU A 1 97 ? -13.375 -11.961 -2.994 1 98.81 97 GLU A C 1
ATOM 753 O O . GLU A 1 97 ? -14 -11.273 -2.18 1 98.81 97 GLU A O 1
ATOM 758 N N . GLU A 1 98 ? -13.484 -13.195 -3.076 1 98.62 98 GLU A N 1
ATOM 759 C CA . GLU A 1 98 ? -14.344 -13.922 -2.148 1 98.62 98 GLU A CA 1
ATOM 760 C C . GLU A 1 98 ? -13.836 -13.797 -0.714 1 98.62 98 GLU A C 1
ATOM 762 O O . GLU A 1 98 ? -14.625 -13.648 0.219 1 98.62 98 GLU A O 1
ATOM 767 N N . LYS A 1 99 ? -12.555 -13.891 -0.542 1 98.25 99 LYS A N 1
ATOM 768 C CA . LYS A 1 99 ? -11.961 -13.688 0.776 1 98.25 99 LYS A CA 1
ATOM 769 C C . LYS A 1 99 ? -12.258 -12.281 1.297 1 98.25 99 LYS A C 1
ATOM 771 O O . LYS A 1 99 ? -12.555 -12.102 2.48 1 98.25 99 LYS A O 1
ATOM 776 N N . ALA A 1 100 ? -12.102 -11.336 0.433 1 98.38 100 ALA A N 1
ATOM 777 C CA . ALA A 1 100 ? -12.383 -9.953 0.801 1 98.38 100 ALA A CA 1
ATOM 778 C C . ALA A 1 100 ? -13.828 -9.797 1.276 1 98.38 100 ALA A C 1
ATOM 780 O O . ALA A 1 100 ? -14.078 -9.219 2.338 1 98.38 100 ALA A O 1
ATOM 781 N N . LYS A 1 101 ? -14.711 -10.367 0.548 1 98.12 101 LYS A N 1
ATOM 782 C CA . LYS A 1 101 ? -16.125 -10.305 0.9 1 98.12 101 LYS A CA 1
ATOM 783 C C . LYS A 1 101 ? -16.391 -10.945 2.262 1 98.12 101 LYS A C 1
ATOM 785 O O . LYS A 1 101 ? -17.141 -10.406 3.072 1 98.12 101 LYS A O 1
ATOM 790 N N . ALA A 1 102 ? -15.773 -12.016 2.49 1 97.5 102 ALA A N 1
ATOM 791 C CA . ALA A 1 102 ? -15.93 -12.727 3.758 1 97.5 102 ALA A CA 1
ATOM 792 C C . ALA A 1 102 ? -15.445 -11.875 4.926 1 97.5 102 ALA A C 1
ATOM 794 O O . ALA A 1 102 ? -15.945 -12 6.047 1 97.5 102 ALA A O 1
ATOM 795 N N . ARG A 1 103 ? -14.5 -11.031 4.621 1 96.25 103 ARG A N 1
ATOM 796 C CA . ARG A 1 103 ? -13.953 -10.133 5.637 1 96.25 103 ARG A CA 1
ATOM 797 C C . ARG A 1 103 ? -14.672 -8.789 5.629 1 96.25 103 ARG A C 1
ATOM 799 O O . ARG A 1 103 ? -14.234 -7.84 6.273 1 96.25 103 ARG A O 1
ATOM 806 N N . GLU A 1 104 ? -15.688 -8.633 4.816 1 96.5 104 GLU A N 1
ATOM 807 C CA . GLU A 1 104 ? -16.484 -7.422 4.688 1 96.5 104 GLU A CA 1
ATOM 808 C C . GLU A 1 104 ? -15.664 -6.27 4.109 1 96.5 104 GLU A C 1
ATOM 810 O O . GLU A 1 104 ? -15.883 -5.109 4.465 1 96.5 104 GLU A O 1
ATOM 815 N N . ILE A 1 105 ? -14.688 -6.617 3.381 1 97.56 105 ILE A N 1
ATOM 816 C CA . ILE A 1 105 ? -13.938 -5.648 2.594 1 97.56 105 ILE A CA 1
ATOM 817 C C . ILE A 1 105 ? -14.555 -5.52 1.204 1 97.56 105 ILE A C 1
ATOM 819 O O . ILE A 1 105 ? -14.656 -6.504 0.467 1 97.56 105 ILE A O 1
ATOM 823 N N . LYS A 1 106 ? -14.836 -4.254 0.821 1 97.38 106 LYS A N 1
ATOM 824 C CA . LYS A 1 106 ? -15.672 -4.078 -0.36 1 97.38 106 LYS A CA 1
ATOM 825 C C . LYS A 1 106 ? -14.867 -3.52 -1.529 1 97.38 106 LYS A C 1
ATOM 827 O O . LYS A 1 106 ? -15.406 -3.33 -2.623 1 97.38 106 LYS A O 1
ATOM 832 N N . VAL A 1 107 ? -13.602 -3.285 -1.297 1 98.19 107 VAL A N 1
ATOM 833 C CA . VAL A 1 107 ? -12.805 -2.678 -2.359 1 98.19 107 VAL A CA 1
ATOM 834 C C . VAL A 1 107 ? -11.453 -3.373 -2.453 1 98.19 107 VAL A C 1
ATOM 836 O O . VAL A 1 107 ? -10.789 -3.6 -1.437 1 98.19 107 VAL A O 1
ATOM 839 N N . ILE A 1 108 ? -11.102 -3.703 -3.619 1 98.62 108 ILE A N 1
ATOM 840 C CA . ILE A 1 108 ? -9.75 -4.172 -3.918 1 98.62 108 ILE A CA 1
ATOM 841 C C . ILE A 1 108 ? -9.062 -3.184 -4.855 1 98.62 108 ILE A C 1
ATOM 843 O O . ILE A 1 108 ? -9.672 -2.689 -5.809 1 98.62 108 ILE A O 1
ATOM 847 N N . ARG A 1 109 ? -7.812 -2.914 -4.555 1 98.19 109 ARG A N 1
ATOM 848 C CA . ARG A 1 109 ? -7.008 -2.029 -5.391 1 98.19 109 ARG A CA 1
ATOM 849 C C . ARG A 1 109 ? -5.668 -2.668 -5.73 1 98.19 109 ARG A C 1
ATOM 851 O O . ARG A 1 109 ? -5.277 -3.67 -5.125 1 98.19 109 ARG A O 1
ATOM 858 N N . LEU A 1 110 ? -5.055 -2.15 -6.715 1 98.12 110 LEU A N 1
ATOM 859 C CA . LEU A 1 110 ? -3.688 -2.516 -7.074 1 98.12 110 LEU A CA 1
ATOM 860 C C . LEU A 1 110 ? -3.033 -1.42 -7.91 1 98.12 110 LEU A C 1
ATOM 862 O O . LEU A 1 110 ? -3.721 -0.536 -8.43 1 98.12 110 LEU A O 1
ATOM 866 N N . ASN A 1 111 ? -1.772 -1.454 -7.934 1 97.19 111 ASN A N 1
ATOM 867 C CA . ASN A 1 111 ? -0.968 -0.656 -8.852 1 97.19 111 ASN A CA 1
ATOM 868 C C . ASN A 1 111 ? -0.215 -1.536 -9.844 1 97.19 111 ASN A C 1
ATOM 870 O O . ASN A 1 111 ? 0.286 -2.602 -9.484 1 97.19 111 ASN A O 1
ATOM 874 N N . SER A 1 112 ? -0.227 -1.13 -11.031 1 96.75 112 SER A N 1
ATOM 875 C CA . SER A 1 112 ? 0.45 -1.844 -12.102 1 96.75 112 SER A CA 1
ATOM 876 C C . SER A 1 112 ? 1.308 -0.9 -12.938 1 96.75 112 SER A C 1
ATOM 878 O O . SER A 1 112 ? 0.861 0.187 -13.312 1 96.75 112 SER A O 1
ATOM 880 N N . GLY A 1 113 ? 2.533 -1.323 -13.242 1 95.19 113 GLY A N 1
ATOM 881 C CA . GLY A 1 113 ? 3.41 -0.499 -14.062 1 95.19 113 GLY A CA 1
ATOM 882 C C . GLY A 1 113 ? 2.781 -0.081 -15.375 1 95.19 113 GLY A C 1
ATOM 883 O O . GLY A 1 113 ? 2.07 -0.865 -16.016 1 95.19 113 GLY A O 1
ATOM 884 N N . VAL A 1 114 ? 3.115 1.072 -15.836 1 93 114 VAL A N 1
ATOM 885 C CA . VAL A 1 114 ? 2.428 1.676 -16.969 1 93 114 VAL A CA 1
ATOM 886 C C . VAL A 1 114 ? 2.703 0.863 -18.234 1 93 114 VAL A C 1
ATOM 888 O O . VAL A 1 114 ? 1.93 0.911 -19.188 1 93 114 VAL A O 1
ATOM 891 N N . LYS A 1 115 ? 3.793 0.084 -18.281 1 92.94 115 LYS A N 1
ATOM 892 C CA . LYS A 1 115 ? 4.164 -0.646 -19.484 1 92.94 115 LYS A CA 1
ATOM 893 C C . LYS A 1 115 ? 3.541 -2.039 -19.5 1 92.94 115 LYS A C 1
ATOM 895 O O . LYS A 1 115 ? 3.689 -2.779 -20.484 1 92.94 115 LYS A O 1
ATOM 900 N N . ARG A 1 116 ? 2.855 -2.361 -18.422 1 94.88 116 ARG A N 1
ATOM 901 C CA . ARG A 1 116 ? 2.275 -3.697 -18.328 1 94.88 116 ARG A CA 1
ATOM 902 C C . ARG A 1 116 ? 0.895 -3.746 -18.969 1 94.88 116 ARG A C 1
ATOM 904 O O . ARG A 1 116 ? -0.098 -4.039 -18.297 1 94.88 116 ARG A O 1
ATOM 911 N N . HIS A 1 117 ? 0.878 -3.643 -20.281 1 95.56 117 HIS A N 1
ATOM 912 C CA . HIS A 1 117 ? -0.36 -3.473 -21.031 1 95.56 117 HIS A CA 1
ATOM 913 C C . HIS A 1 117 ? -1.231 -4.723 -20.953 1 95.56 117 HIS A C 1
ATOM 915 O O . HIS A 1 117 ? -2.455 -4.621 -20.844 1 95.56 117 HIS A O 1
ATOM 921 N N . GLU A 1 118 ? -0.624 -5.859 -21.031 1 95.62 118 GLU A N 1
ATOM 922 C CA . GLU A 1 118 ? -1.388 -7.102 -20.922 1 95.62 118 GLU A CA 1
ATOM 923 C C . GLU A 1 118 ? -2.043 -7.238 -19.547 1 95.62 118 GLU A C 1
ATOM 925 O O . GLU A 1 118 ? -3.189 -7.676 -19.453 1 95.62 118 GLU A O 1
ATOM 930 N N . ALA A 1 119 ? -1.299 -6.879 -18.5 1 96.56 119 ALA A N 1
ATOM 931 C CA . ALA A 1 119 ? -1.864 -6.895 -17.141 1 96.56 119 ALA A CA 1
ATOM 932 C C . ALA A 1 119 ? -3.047 -5.938 -17.047 1 96.56 119 ALA A C 1
ATOM 934 O O . ALA A 1 119 ? -4.062 -6.262 -16.422 1 96.56 119 ALA A O 1
ATOM 935 N N . HIS A 1 120 ? -2.912 -4.723 -17.688 1 97.5 120 HIS A N 1
ATOM 936 C CA . HIS A 1 120 ? -3.992 -3.742 -17.656 1 97.5 120 HIS A CA 1
ATOM 937 C C . HIS A 1 120 ? -5.266 -4.309 -18.281 1 97.5 120 HIS A C 1
ATOM 939 O O . HIS A 1 120 ? -6.344 -4.215 -17.688 1 97.5 120 HIS A O 1
ATOM 945 N N . GLN A 1 121 ? -5.098 -4.938 -19.406 1 97.06 121 GLN A N 1
ATOM 946 C CA . GLN A 1 121 ? -6.238 -5.547 -20.078 1 97.06 121 GLN A CA 1
ATOM 947 C C . GLN A 1 121 ? -6.859 -6.648 -19.234 1 97.06 121 GLN A C 1
ATOM 949 O O . GLN A 1 121 ? -8.086 -6.766 -19.156 1 97.06 121 GLN A O 1
ATOM 954 N N . PHE A 1 122 ? -6.043 -7.402 -18.656 1 98.06 122 PHE A N 1
ATOM 955 C CA . PHE A 1 122 ? -6.496 -8.469 -17.766 1 98.06 122 PHE A CA 1
ATOM 956 C C . PHE A 1 122 ? -7.363 -7.91 -16.641 1 98.06 122 PHE A C 1
ATOM 958 O O . PHE A 1 122 ? -8.484 -8.383 -16.422 1 98.06 122 PHE A O 1
ATOM 965 N N . TYR A 1 123 ? -6.887 -6.898 -15.914 1 98.38 123 TYR A N 1
ATOM 966 C CA . TYR A 1 123 ? -7.625 -6.332 -14.789 1 98.38 123 TYR A CA 1
ATOM 967 C C . TYR A 1 123 ? -8.914 -5.672 -15.258 1 98.38 123 TYR A C 1
ATOM 969 O O . TYR A 1 123 ? -9.953 -5.785 -14.602 1 98.38 123 TYR A O 1
ATOM 977 N N . GLU A 1 124 ? -8.805 -4.988 -16.406 1 98.06 124 GLU A N 1
ATOM 978 C CA . GLU A 1 124 ? -10.008 -4.379 -16.969 1 98.06 124 GLU A CA 1
ATOM 979 C C . GLU A 1 124 ? -11.062 -5.438 -17.281 1 98.06 124 GLU A C 1
ATOM 981 O O . GLU A 1 124 ? -12.25 -5.25 -17 1 98.06 124 GLU A O 1
ATOM 986 N N . HIS A 1 125 ? -10.617 -6.523 -17.844 1 97.94 125 HIS A N 1
ATOM 987 C CA . HIS A 1 125 ? -11.516 -7.629 -18.172 1 97.94 125 HIS A CA 1
ATOM 988 C C . HIS A 1 125 ? -12.133 -8.219 -16.906 1 97.94 125 HIS A C 1
ATOM 990 O O . HIS A 1 125 ? -13.266 -8.719 -16.938 1 97.94 125 HIS A O 1
ATOM 996 N N . GLN A 1 126 ? -11.406 -8.164 -15.828 1 98.19 126 GLN A N 1
ATOM 997 C CA . GLN A 1 126 ? -11.883 -8.711 -14.562 1 98.19 126 GLN A CA 1
ATOM 998 C C . GLN A 1 126 ? -12.742 -7.695 -13.812 1 98.19 126 GLN A C 1
ATOM 1000 O O . GLN A 1 126 ? -13.141 -7.934 -12.664 1 98.19 126 GLN A O 1
ATOM 1005 N N . GLY A 1 127 ? -12.977 -6.477 -14.359 1 98.25 127 GLY A N 1
ATOM 1006 C CA . GLY A 1 127 ? -13.914 -5.527 -13.781 1 98.25 127 GLY A CA 1
ATOM 1007 C C . GLY A 1 127 ? -13.234 -4.418 -13.008 1 98.25 127 GLY A C 1
ATOM 1008 O O . GLY A 1 127 ? -13.898 -3.623 -12.336 1 98.25 127 GLY A O 1
ATOM 1009 N N . TYR A 1 128 ? -11.938 -4.402 -13.078 1 98.5 128 TYR A N 1
ATOM 1010 C CA . TYR A 1 128 ? -11.219 -3.299 -12.453 1 98.5 128 TYR A CA 1
ATOM 1011 C C . TYR A 1 128 ? -11.141 -2.1 -13.391 1 98.5 128 TYR A C 1
ATOM 1013 O O . TYR A 1 128 ? -11.07 -2.26 -14.609 1 98.5 128 TYR A O 1
ATOM 1021 N N . THR A 1 129 ? -11.102 -0.936 -12.727 1 97.44 129 THR A N 1
ATOM 1022 C CA . THR A 1 129 ? -11.047 0.284 -13.523 1 97.44 129 THR A CA 1
ATOM 1023 C C . THR A 1 129 ? -9.883 1.163 -13.094 1 97.44 129 THR A C 1
ATOM 1025 O O . THR A 1 129 ? -9.508 1.18 -11.922 1 97.44 129 THR A O 1
ATOM 1028 N N . SER A 1 130 ? -9.32 1.73 -14.156 1 93.5 130 SER A N 1
ATOM 1029 C CA . SER A 1 130 ? -8.25 2.678 -13.883 1 93.5 130 SER A CA 1
ATOM 1030 C C . SER A 1 130 ? -8.539 4.043 -14.5 1 93.5 130 SER A C 1
ATOM 1032 O O . SER A 1 130 ? -9.008 4.125 -15.641 1 93.5 130 SER A O 1
ATOM 1034 N N . ASN A 1 131 ? -8.32 5.094 -13.602 1 78.81 131 ASN A N 1
ATOM 1035 C CA . ASN A 1 131 ? -8.414 6.449 -14.133 1 78.81 131 ASN A CA 1
ATOM 1036 C C . ASN A 1 131 ? -7.25 7.316 -13.664 1 78.81 131 ASN A C 1
ATOM 1038 O O . ASN A 1 131 ? -7.262 8.531 -13.852 1 78.81 131 ASN A O 1
ATOM 1042 N N . HIS A 1 132 ? -6.305 6.605 -13.102 1 85.44 132 HIS A N 1
ATOM 1043 C CA . HIS A 1 132 ? -5.297 7.426 -12.445 1 85.44 132 HIS A CA 1
ATOM 1044 C C . HIS A 1 132 ? -3.908 6.809 -12.586 1 85.44 132 HIS A C 1
ATOM 1046 O O . HIS A 1 132 ? -3.764 5.586 -12.562 1 85.44 132 HIS A O 1
ATOM 1052 N N . SER A 1 133 ? -3.027 7.676 -12.953 1 93 133 SER A N 1
ATOM 1053 C CA . SER A 1 133 ? -1.629 7.262 -12.969 1 93 133 SER A CA 1
ATOM 1054 C C . SER A 1 133 ? -0.838 7.922 -11.844 1 93 133 SER A C 1
ATOM 1056 O O . SER A 1 133 ? -1.166 9.031 -11.422 1 93 133 SER A O 1
ATOM 1058 N N . GLN A 1 134 ? 0.14 7.18 -11.375 1 96.56 134 GLN A N 1
ATOM 1059 C CA . GLN A 1 134 ? 0.947 7.652 -10.258 1 96.56 134 GLN A CA 1
ATOM 1060 C C . GLN A 1 134 ? 2.432 7.41 -10.508 1 96.56 134 GLN A C 1
ATOM 1062 O O . GLN A 1 134 ? 2.799 6.562 -11.32 1 96.56 134 GLN A O 1
ATOM 1067 N N . LYS A 1 135 ? 3.211 8.227 -9.875 1 96.75 135 LYS A N 1
ATOM 1068 C CA . LYS A 1 135 ? 4.648 7.98 -9.773 1 96.75 135 LYS A CA 1
ATOM 1069 C C . LYS A 1 135 ? 5.004 7.359 -8.43 1 96.75 135 LYS A C 1
ATOM 1071 O O . LYS A 1 135 ? 4.52 7.801 -7.387 1 96.75 135 LYS A O 1
ATOM 1076 N N . ARG A 1 136 ? 5.789 6.344 -8.508 1 97.25 136 ARG A N 1
ATOM 1077 C CA . ARG A 1 136 ? 6.293 5.742 -7.281 1 97.25 136 ARG A CA 1
ATOM 1078 C C . ARG A 1 136 ? 7.605 6.387 -6.852 1 97.25 136 ARG A C 1
ATOM 1080 O O . ARG A 1 136 ? 8.508 6.578 -7.668 1 97.25 136 ARG A O 1
ATOM 1087 N N . PHE A 1 137 ? 7.711 6.777 -5.602 1 97.94 137 PHE A N 1
ATOM 1088 C CA . PHE A 1 137 ? 8.93 7.316 -5.016 1 97.94 137 PHE A CA 1
ATOM 1089 C C . PHE A 1 137 ? 9.469 6.387 -3.932 1 97.94 137 PHE A C 1
ATOM 1091 O O . PHE A 1 137 ? 8.695 5.766 -3.201 1 97.94 137 PHE A O 1
ATOM 1098 N N . LEU A 1 138 ? 10.773 6.316 -3.857 1 97.12 138 LEU A N 1
ATOM 1099 C CA . LEU A 1 138 ? 11.43 5.523 -2.822 1 97.12 138 LEU A CA 1
ATOM 1100 C C . LEU A 1 138 ? 12.648 6.254 -2.27 1 97.12 138 LEU A C 1
ATOM 1102 O O . LEU A 1 138 ? 13.289 7.027 -2.984 1 97.12 138 LEU A O 1
ATOM 1106 N N . LYS A 1 139 ? 12.992 6.07 -1.098 1 97.94 139 LYS A N 1
ATOM 1107 C CA . LYS A 1 139 ? 14.219 6.52 -0.452 1 97.94 139 LYS A CA 1
ATOM 1108 C C . LYS A 1 139 ? 14.797 5.438 0.457 1 97.94 139 LYS A C 1
ATOM 1110 O O . LYS A 1 139 ? 14.07 4.848 1.261 1 97.94 139 LYS A O 1
ATOM 1115 N N . PHE A 1 140 ? 16.031 5.098 0.304 1 97 140 PHE A N 1
ATOM 1116 C CA . PHE A 1 140 ? 16.781 4.254 1.235 1 97 140 PHE A CA 1
ATOM 1117 C C . PHE A 1 140 ? 17.344 5.086 2.379 1 97 140 PHE A C 1
ATOM 1119 O O . PHE A 1 140 ? 17.984 6.117 2.146 1 97 140 PHE A O 1
ATOM 1126 N N . LEU A 1 141 ? 17.047 4.672 3.5 1 96.56 141 LEU A N 1
ATOM 1127 C CA . LEU A 1 141 ? 17.406 5.449 4.68 1 96.56 141 LEU A CA 1
ATOM 1128 C C . LEU A 1 141 ? 18.828 5.117 5.145 1 96.56 141 LEU A C 1
ATOM 1130 O O . LEU A 1 141 ? 19.281 3.98 4.992 1 96.56 141 LEU A O 1
ATOM 1134 N N . MET B 1 1 ? 4.77 21.609 16.906 1 95.12 1 MET B N 1
ATOM 1135 C CA . MET B 1 1 ? 5.328 20.422 17.547 1 95.12 1 MET B CA 1
ATOM 1136 C C . MET B 1 1 ? 4.863 19.156 16.844 1 95.12 1 MET B C 1
ATOM 1138 O O . MET B 1 1 ? 3.705 19.047 16.438 1 95.12 1 MET B O 1
ATOM 1142 N N . ILE B 1 2 ? 5.785 18.203 16.703 1 98.5 2 ILE B N 1
ATOM 1143 C CA . ILE B 1 2 ? 5.453 16.938 16.094 1 98.5 2 ILE B CA 1
ATOM 1144 C C . ILE B 1 2 ? 5.191 15.883 17.172 1 98.5 2 ILE B C 1
ATOM 1146 O O . ILE B 1 2 ? 5.969 15.758 18.125 1 98.5 2 ILE B O 1
ATOM 1150 N N . ARG B 1 3 ? 4.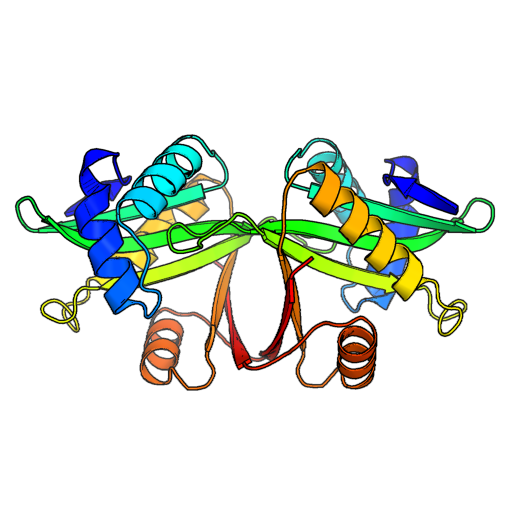129 15.18 17 1 98.44 3 ARG B N 1
ATOM 1151 C CA . ARG B 1 3 ? 3.768 14.109 17.938 1 98.44 3 ARG B CA 1
ATOM 1152 C C . ARG B 1 3 ? 2.908 13.055 17.25 1 98.44 3 ARG B C 1
ATOM 1154 O O . ARG B 1 3 ? 2.473 13.242 16.109 1 98.44 3 ARG B O 1
ATOM 1161 N N . LYS B 1 4 ? 2.689 11.938 18 1 98.5 4 LYS B N 1
ATOM 1162 C CA . LYS B 1 4 ? 1.744 10.938 17.516 1 98.5 4 LYS B CA 1
ATOM 1163 C C . LYS B 1 4 ? 0.316 11.477 17.531 1 98.5 4 LYS B C 1
ATOM 1165 O O . LYS B 1 4 ? -0.051 12.25 18.422 1 98.5 4 LYS B O 1
ATOM 1170 N N . ALA B 1 5 ? -0.456 11.125 16.594 1 98.81 5 ALA B N 1
ATOM 1171 C CA . ALA B 1 5 ? -1.87 11.492 16.578 1 98.81 5 ALA B CA 1
ATOM 1172 C C . ALA B 1 5 ? -2.605 10.914 17.781 1 98.81 5 ALA B C 1
ATOM 1174 O O . ALA B 1 5 ? -2.211 9.875 18.328 1 98.81 5 ALA B O 1
ATOM 1175 N N . GLU B 1 6 ? -3.621 11.586 18.188 1 98.56 6 GLU B N 1
ATOM 1176 C CA . GLU B 1 6 ? -4.523 11.164 19.25 1 98.56 6 GLU B CA 1
ATOM 1177 C C . GLU B 1 6 ? -5.98 11.25 18.812 1 98.56 6 GLU B C 1
ATOM 1179 O O . GLU B 1 6 ? -6.297 11.922 17.828 1 98.56 6 GLU B O 1
ATOM 1184 N N . MET B 1 7 ? -6.832 10.625 19.641 1 98.62 7 MET B N 1
ATOM 1185 C CA . MET B 1 7 ? -8.25 10.609 19.281 1 98.62 7 MET B CA 1
ATOM 1186 C C . MET B 1 7 ? -8.82 12.016 19.234 1 98.62 7 MET B C 1
ATOM 1188 O O . MET B 1 7 ? -9.695 12.312 18.422 1 98.62 7 MET B O 1
ATOM 1192 N N . LYS B 1 8 ? -8.297 12.859 19.922 1 98.31 8 LYS B N 1
ATOM 1193 C CA . LYS B 1 8 ? -8.836 14.219 20 1 98.31 8 LYS B CA 1
ATOM 1194 C C . LYS B 1 8 ? -8.539 14.992 18.719 1 98.31 8 LYS B C 1
ATOM 1196 O O . LYS B 1 8 ? -9.102 16.062 18.484 1 98.31 8 LYS B O 1
ATOM 1201 N N . ASP B 1 9 ? -7.719 14.5 17.875 1 98.62 9 ASP B N 1
ATOM 1202 C CA . ASP B 1 9 ? -7.262 15.211 16.688 1 98.62 9 ASP B CA 1
ATOM 1203 C C . ASP B 1 9 ? -8.219 14.992 15.523 1 98.62 9 ASP B C 1
ATOM 1205 O O . ASP B 1 9 ? -8.031 15.562 14.445 1 98.62 9 ASP B O 1
ATOM 1209 N N . TYR B 1 10 ? -9.32 14.227 15.711 1 98.56 10 TYR B N 1
ATOM 1210 C CA . TYR B 1 10 ? -10.07 13.68 14.586 1 98.56 10 TYR B CA 1
ATOM 1211 C C . TYR B 1 10 ? -10.734 14.797 13.781 1 98.56 10 TYR B C 1
ATOM 1213 O O . TYR B 1 10 ? -10.859 14.703 12.562 1 98.56 10 TYR B O 1
ATOM 1221 N N . LEU B 1 11 ? -11.078 15.875 14.367 1 98.56 11 LEU B N 1
ATOM 1222 C CA . LEU B 1 11 ? -11.711 16.953 13.633 1 98.56 11 LEU B CA 1
ATOM 1223 C C . LEU B 1 11 ? -10.719 17.656 12.703 1 98.56 11 LEU B C 1
ATOM 1225 O O . LEU B 1 11 ? -11.023 17.922 11.547 1 98.56 11 LEU B O 1
ATOM 1229 N N . ASP B 1 12 ? -9.57 17.922 13.219 1 98.75 12 ASP B N 1
ATOM 1230 C CA . ASP B 1 12 ? -8.531 18.531 12.406 1 98.75 12 ASP B CA 1
ATOM 1231 C C . ASP B 1 12 ? -8.086 17.594 11.281 1 98.75 12 ASP B C 1
ATOM 1233 O O . ASP B 1 12 ? -7.832 18.047 10.164 1 98.75 12 ASP B O 1
ATOM 1237 N N . ILE B 1 13 ? -8.023 16.328 11.586 1 98.75 13 ILE B N 1
ATOM 1238 C CA . ILE B 1 13 ? -7.613 15.328 10.609 1 98.75 13 ILE B CA 1
ATOM 1239 C C . ILE B 1 13 ? -8.656 15.242 9.5 1 98.75 13 ILE B C 1
ATOM 1241 O O . ILE B 1 13 ? -8.32 15.109 8.32 1 98.75 13 ILE B O 1
ATOM 1245 N N . ALA B 1 14 ? -9.922 15.344 9.883 1 98.62 14 ALA B N 1
ATOM 1246 C CA . ALA B 1 14 ? -10.977 15.359 8.883 1 98.62 14 ALA B CA 1
ATOM 1247 C C . ALA B 1 14 ? -10.836 16.562 7.949 1 98.62 14 ALA B C 1
ATOM 1249 O O . ALA B 1 14 ? -10.914 16.406 6.727 1 98.62 14 ALA B O 1
ATOM 1250 N N . ARG B 1 15 ? -10.602 17.672 8.523 1 98.31 15 ARG B N 1
ATOM 1251 C CA . ARG B 1 15 ? -10.391 18.875 7.727 1 98.31 15 ARG B CA 1
ATOM 1252 C C . ARG B 1 15 ? -9.195 18.703 6.801 1 98.31 15 ARG B C 1
ATOM 1254 O O . ARG B 1 15 ? -9.281 19.016 5.609 1 98.31 15 ARG B O 1
ATOM 1261 N N . LEU B 1 16 ? -8.133 18.234 7.309 1 98.62 16 LEU B N 1
ATOM 1262 C CA . LEU B 1 16 ? -6.898 18.062 6.543 1 98.62 16 LEU B CA 1
ATOM 1263 C C . LEU B 1 16 ? -7.086 17.016 5.449 1 98.62 16 LEU B C 1
ATOM 1265 O O . LEU B 1 16 ? -6.473 17.109 4.383 1 98.62 16 LEU B O 1
ATOM 1269 N N . SER B 1 17 ? -7.914 16 5.715 1 98.44 17 SER B N 1
ATOM 1270 C CA . SER B 1 17 ? -8.227 15.016 4.68 1 98.44 17 SER B CA 1
ATOM 1271 C C . SER B 1 17 ? -8.859 15.68 3.463 1 98.44 17 SER B C 1
ATOM 1273 O O . SER B 1 17 ? -8.578 15.297 2.324 1 98.44 17 SER B O 1
ATOM 1275 N N . GLY B 1 18 ? -9.695 16.641 3.717 1 97.56 18 GLY B N 1
ATOM 1276 C CA . GLY B 1 18 ? -10.242 17.438 2.625 1 97.56 18 GLY B CA 1
ATOM 1277 C C . GLY B 1 18 ? -9.18 18.203 1.857 1 97.56 18 GLY B C 1
ATOM 1278 O O . GLY B 1 18 ? -9.211 18.25 0.625 1 97.56 18 GLY B O 1
ATOM 1279 N N . VAL B 1 19 ? -8.242 18.828 2.557 1 97.31 19 VAL B N 1
ATOM 1280 C CA . VAL B 1 19 ? -7.141 19.547 1.94 1 97.31 19 VAL B CA 1
ATOM 1281 C C . VAL B 1 19 ? -6.324 18.609 1.062 1 97.31 19 VAL B C 1
ATOM 1283 O O . VAL B 1 19 ? -5.887 18.984 -0.027 1 97.31 19 VAL B O 1
ATOM 1286 N N . LEU B 1 20 ? -6.152 17.344 1.505 1 96.31 20 LEU B N 1
ATOM 1287 C CA . LEU B 1 20 ? -5.414 16.312 0.785 1 96.31 20 LEU B CA 1
ATOM 1288 C C . LEU B 1 20 ? -6.148 15.914 -0.491 1 96.31 20 LEU B C 1
ATOM 1290 O O . LEU B 1 20 ? -5.547 15.344 -1.405 1 96.31 20 LEU B O 1
ATOM 1294 N N . GLY B 1 21 ? -7.484 16.203 -0.534 1 95.12 21 GLY B N 1
ATOM 1295 C CA . GLY B 1 21 ? -8.281 15.906 -1.715 1 95.12 21 GLY B CA 1
ATOM 1296 C C . GLY B 1 21 ? -9.266 14.781 -1.5 1 95.12 21 GLY B C 1
ATOM 1297 O O . GLY B 1 21 ? -9.828 14.25 -2.459 1 95.12 21 GLY B O 1
ATOM 1298 N N . TYR B 1 22 ? -9.453 14.398 -0.226 1 95.56 22 TYR B N 1
ATOM 1299 C CA . TYR B 1 22 ? -10.328 13.281 0.102 1 95.56 22 TYR B CA 1
ATOM 1300 C C . TYR B 1 22 ? -11.32 13.664 1.19 1 95.56 22 TYR B C 1
ATOM 1302 O O . TYR B 1 22 ? -11.219 13.203 2.328 1 95.56 22 TYR B O 1
ATOM 1310 N N . PRO B 1 23 ? -12.242 14.438 0.784 1 96.19 23 PRO B N 1
ATOM 1311 C CA . PRO B 1 23 ? -13.25 14.797 1.785 1 96.19 23 PRO B CA 1
ATOM 1312 C C . PRO B 1 23 ? -14.039 13.586 2.283 1 96.19 23 PRO B C 1
ATOM 1314 O O . PRO B 1 23 ? -14.523 12.781 1.478 1 96.19 23 PRO B O 1
ATOM 1317 N N . ILE B 1 24 ? -14.078 13.414 3.553 1 96.38 24 ILE B N 1
ATOM 1318 C CA . ILE B 1 24 ? -14.812 12.344 4.215 1 96.38 24 ILE B CA 1
ATOM 1319 C C . ILE B 1 24 ? -15.422 12.859 5.516 1 96.38 24 ILE B C 1
ATOM 1321 O O . ILE B 1 24 ? -14.984 13.883 6.047 1 96.38 24 ILE B O 1
ATOM 1325 N N . SER B 1 25 ? -16.391 12.195 6.051 1 97.5 25 SER B N 1
ATOM 1326 C CA . SER B 1 25 ? -17.094 12.656 7.242 1 97.5 25 SER B CA 1
ATOM 1327 C C . SER B 1 25 ? -16.203 12.562 8.477 1 97.5 25 SER B C 1
ATOM 1329 O O . SER B 1 25 ? -15.32 11.711 8.555 1 97.5 25 SER B O 1
ATOM 1331 N N . GLU B 1 26 ? -16.531 13.422 9.43 1 98.06 26 GLU B N 1
ATOM 1332 C CA . GLU B 1 26 ? -15.82 13.367 10.711 1 98.06 26 GLU B CA 1
ATOM 1333 C C . GLU B 1 26 ? -16.031 12.023 11.398 1 98.06 26 GLU B C 1
ATOM 1335 O O . GLU B 1 26 ? -15.117 11.508 12.055 1 98.06 26 GLU B O 1
ATOM 1340 N N . VAL B 1 27 ? -17.188 11.516 11.227 1 97.88 27 VAL B N 1
ATOM 1341 C CA . VAL B 1 27 ? -17.531 10.242 11.844 1 97.88 27 VAL B CA 1
ATOM 1342 C C . VAL B 1 27 ? -16.656 9.133 11.258 1 97.88 27 VAL B C 1
ATOM 1344 O O . VAL B 1 27 ? -16.141 8.289 11.984 1 97.88 27 VAL B O 1
ATOM 1347 N N . ALA B 1 28 ? -16.484 9.188 9.992 1 97.81 28 ALA B N 1
ATOM 1348 C CA . ALA B 1 28 ? -15.656 8.195 9.32 1 97.81 28 ALA B CA 1
ATOM 1349 C C . ALA B 1 28 ? -14.195 8.32 9.75 1 97.81 28 ALA B C 1
ATOM 1351 O O . ALA B 1 28 ? -13.531 7.324 10.031 1 97.81 28 ALA B O 1
ATOM 1352 N N . VAL B 1 29 ? -13.75 9.555 9.875 1 98.62 29 VAL B N 1
ATOM 1353 C CA . VAL B 1 29 ? -12.367 9.789 10.289 1 98.62 29 VAL B CA 1
ATOM 1354 C C . VAL B 1 29 ? -12.18 9.305 11.727 1 98.62 29 VAL B C 1
ATOM 1356 O O . VAL B 1 29 ? -11.164 8.672 12.039 1 98.62 29 VAL B O 1
ATOM 1359 N N . LYS B 1 30 ? -13.094 9.602 12.539 1 98.5 30 LYS B N 1
ATOM 1360 C CA . LYS B 1 30 ? -13 9.18 13.93 1 98.5 30 LYS B CA 1
ATOM 1361 C C . LYS B 1 30 ? -12.906 7.66 14.039 1 98.5 30 LYS B C 1
ATOM 1363 O O . LYS B 1 30 ? -12.07 7.133 14.781 1 98.5 30 LYS B O 1
ATOM 1368 N N . LYS B 1 31 ? -13.703 7.004 13.312 1 98.12 31 LYS B N 1
ATOM 1369 C CA . LYS B 1 31 ? -13.695 5.543 13.289 1 98.12 31 LYS B CA 1
ATOM 1370 C C . LYS B 1 31 ? -12.359 5.008 12.781 1 98.12 31 LYS B C 1
ATOM 1372 O O . LYS B 1 31 ? -11.758 4.129 13.406 1 98.12 31 LYS B O 1
ATOM 1377 N N . ASN B 1 32 ? -11.93 5.543 11.719 1 98.5 32 ASN B N 1
ATOM 1378 C CA . ASN B 1 32 ? -10.68 5.094 11.117 1 98.5 32 ASN B CA 1
ATOM 1379 C C . ASN B 1 32 ? -9.492 5.371 12.039 1 98.5 32 ASN B C 1
ATOM 1381 O O . ASN B 1 32 ? -8.586 4.543 12.156 1 98.5 32 ASN B O 1
ATOM 1385 N N . LEU B 1 33 ? -9.523 6.539 12.648 1 98.75 33 LEU B N 1
ATOM 1386 C CA . LEU B 1 33 ? -8.445 6.918 13.555 1 98.75 33 LEU B CA 1
ATOM 1387 C C . LEU B 1 33 ? -8.359 5.953 14.734 1 98.75 33 LEU B C 1
ATOM 1389 O O . LEU B 1 33 ? -7.266 5.562 15.148 1 98.75 33 LEU B O 1
ATOM 1393 N N . ALA B 1 34 ? -9.461 5.551 15.25 1 98.56 34 ALA B N 1
ATOM 1394 C CA . ALA B 1 34 ? -9.5 4.598 16.359 1 98.56 34 ALA B CA 1
ATOM 1395 C C . ALA B 1 34 ? -8.836 3.277 15.961 1 98.56 34 ALA B C 1
ATOM 1397 O O . ALA B 1 34 ? -8.086 2.697 16.75 1 98.56 34 ALA B O 1
ATOM 1398 N N . ARG B 1 35 ? -9.102 2.844 14.812 1 97.69 35 ARG B N 1
ATOM 1399 C CA . ARG B 1 35 ? -8.5 1.617 14.297 1 97.69 35 ARG B CA 1
ATOM 1400 C C . ARG B 1 35 ? -6.996 1.779 14.109 1 97.69 35 ARG B C 1
ATOM 1402 O O . ARG B 1 35 ? -6.215 0.936 14.555 1 97.69 35 ARG B O 1
ATOM 1409 N N . ILE B 1 36 ? -6.621 2.863 13.562 1 98.25 36 ILE B N 1
ATOM 1410 C CA . ILE B 1 36 ? -5.242 3.117 13.164 1 98.25 36 ILE B CA 1
ATOM 1411 C C . ILE B 1 36 ? -4.363 3.25 14.406 1 98.25 36 ILE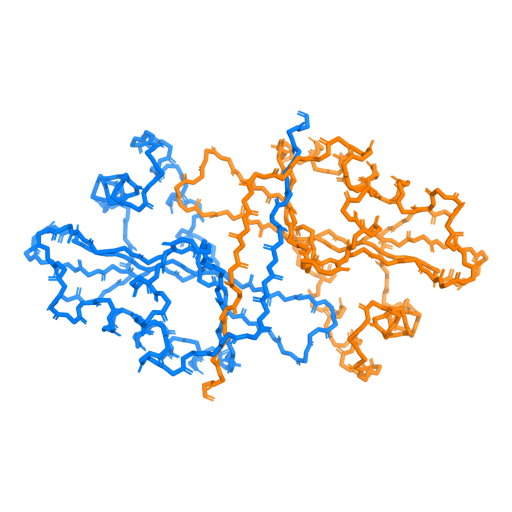 B C 1
ATOM 1413 O O . ILE B 1 36 ? -3.244 2.73 14.445 1 98.25 36 ILE B O 1
ATOM 1417 N N . LEU B 1 37 ? -4.891 3.91 15.398 1 98.31 37 LEU B N 1
ATOM 1418 C CA . LEU B 1 37 ? -4.105 4.164 16.594 1 98.31 37 LEU B CA 1
ATOM 1419 C C . LEU B 1 37 ? -3.803 2.865 17.344 1 98.31 37 LEU B C 1
ATOM 1421 O O . LEU B 1 37 ? -2.859 2.801 18.125 1 98.31 37 LEU B O 1
ATOM 1425 N N . LYS B 1 38 ? -4.543 1.824 17.047 1 97.19 38 LYS B N 1
ATOM 1426 C CA . LYS B 1 38 ? -4.34 0.526 17.688 1 97.19 38 LYS B CA 1
ATOM 1427 C C . LYS B 1 38 ? -3.521 -0.402 16.797 1 97.19 38 LYS B C 1
ATOM 1429 O O . LYS B 1 38 ? -3.199 -1.525 17.188 1 97.19 38 LYS B O 1
ATOM 1434 N N . ASP B 1 39 ? -3.197 0.081 15.68 1 97 39 ASP B N 1
ATOM 1435 C CA . ASP B 1 39 ? -2.525 -0.746 14.68 1 97 39 ASP B CA 1
ATOM 1436 C C . ASP B 1 39 ? -1.015 -0.523 14.711 1 97 39 ASP B C 1
ATOM 1438 O O . ASP B 1 39 ? -0.526 0.514 14.258 1 97 39 ASP B O 1
ATOM 1442 N N . ALA B 1 40 ? -0.229 -1.499 15.055 1 95.19 40 ALA B N 1
ATOM 1443 C CA . ALA B 1 40 ? 1.22 -1.39 15.203 1 95.19 40 ALA B CA 1
ATOM 1444 C C . ALA B 1 40 ? 1.901 -1.214 13.852 1 95.19 40 ALA B C 1
ATOM 1446 O O . ALA B 1 40 ? 3.074 -0.839 13.781 1 95.19 40 ALA B O 1
ATOM 1447 N N . ASP B 1 41 ? 1.161 -1.433 12.812 1 96.5 41 ASP B N 1
ATOM 1448 C CA . ASP B 1 41 ? 1.748 -1.354 11.477 1 96.5 41 ASP B CA 1
ATOM 1449 C C . ASP B 1 41 ? 1.526 0.025 10.859 1 96.5 41 ASP B C 1
ATOM 1451 O O . ASP B 1 41 ? 1.842 0.245 9.688 1 96.5 41 ASP B O 1
ATOM 1455 N N . HIS B 1 42 ? 0.948 0.876 11.68 1 98.12 42 HIS B N 1
ATOM 1456 C CA . HIS B 1 42 ? 0.732 2.244 11.219 1 98.12 42 HIS B CA 1
ATOM 1457 C C . HIS B 1 42 ? 1.615 3.227 11.977 1 98.12 42 HIS B C 1
ATOM 1459 O O . HIS B 1 42 ? 1.901 3.023 13.164 1 98.12 42 HIS B O 1
ATOM 1465 N N . GLU B 1 43 ? 2.096 4.168 11.297 1 98.62 43 GLU B N 1
ATOM 1466 C CA . GLU B 1 43 ? 2.686 5.379 11.852 1 98.62 43 GLU B CA 1
ATOM 1467 C C . GLU B 1 43 ? 1.863 6.613 11.492 1 98.62 43 GLU B C 1
ATOM 1469 O O . GLU B 1 43 ? 1.607 6.867 10.312 1 98.62 43 GLU B O 1
ATOM 1474 N N . PHE B 1 44 ? 1.417 7.309 12.508 1 98.94 44 PHE B N 1
ATOM 1475 C CA . PHE B 1 44 ? 0.595 8.492 12.289 1 98.94 44 PHE B CA 1
ATOM 1476 C C . PHE B 1 44 ? 1.094 9.656 13.133 1 98.94 44 PHE B C 1
ATOM 1478 O O . PHE B 1 44 ? 0.843 9.711 14.336 1 98.94 44 PHE B O 1
ATOM 1485 N N . LEU B 1 45 ? 1.781 10.602 12.453 1 98.88 45 LEU B N 1
ATOM 1486 C CA . LEU B 1 45 ? 2.336 11.781 13.109 1 98.88 45 LEU B CA 1
ATOM 1487 C C . LEU B 1 45 ? 1.577 13.039 12.703 1 98.88 45 LEU B C 1
ATOM 1489 O O . LEU B 1 45 ? 1.152 13.164 11.555 1 98.88 45 LEU B O 1
ATOM 1493 N N . VAL B 1 46 ? 1.464 13.977 13.672 1 98.88 46 VAL B N 1
ATOM 1494 C CA . VAL B 1 46 ? 0.81 15.258 13.391 1 98.88 46 VAL B CA 1
ATOM 1495 C C . VAL B 1 46 ? 1.733 16.406 13.781 1 98.88 46 VAL B C 1
ATOM 1497 O O . VAL B 1 46 ? 2.672 16.219 14.562 1 98.88 46 VAL B O 1
ATOM 1500 N N . PHE B 1 47 ? 1.551 17.469 13.109 1 98.88 47 PHE B N 1
ATOM 1501 C CA . PHE B 1 47 ? 2.154 18.75 13.477 1 98.88 47 PHE B CA 1
ATOM 1502 C C . PHE B 1 47 ? 1.129 19.656 14.141 1 98.88 47 PHE B C 1
ATOM 1504 O O . PHE B 1 47 ? 0.142 20.047 13.508 1 98.88 47 PHE B O 1
ATOM 1511 N N . GLU B 1 48 ? 1.397 20 15.352 1 98.31 48 GLU B N 1
ATOM 1512 C CA . GLU B 1 48 ? 0.476 20.812 16.141 1 98.31 48 GLU B CA 1
ATOM 1513 C C . GLU B 1 48 ? 0.979 22.25 16.266 1 98.31 48 GLU B C 1
ATOM 1515 O O . GLU B 1 48 ? 2.154 22.484 16.562 1 98.31 48 GLU B O 1
ATOM 1520 N N . LEU B 1 49 ? 0.181 23.188 15.938 1 95.69 49 LEU B N 1
ATOM 1521 C CA . LEU B 1 49 ? 0.369 24.609 16.172 1 95.69 49 LEU B CA 1
ATOM 1522 C C . LEU B 1 49 ? -0.697 25.141 17.125 1 95.69 49 LEU B C 1
ATOM 1524 O O . LEU B 1 49 ? -1.875 25.219 16.766 1 95.69 49 LEU B O 1
ATOM 1528 N N . GLY B 1 50 ? -0.23 25.547 18.312 1 92.44 50 GLY B N 1
ATOM 1529 C CA . GLY B 1 50 ? -1.206 25.844 19.344 1 92.44 50 GLY B CA 1
ATOM 1530 C C . GLY B 1 50 ? -2.016 24.625 19.766 1 92.44 50 GLY B C 1
ATOM 1531 O O . GLY B 1 50 ? -1.456 23.625 20.219 1 92.44 50 GLY B O 1
ATOM 1532 N N . GLU B 1 51 ? -3.34 24.609 19.547 1 92.06 51 GLU B N 1
ATOM 1533 C CA . GLU B 1 51 ? -4.172 23.469 19.938 1 92.06 51 GLU B CA 1
ATOM 1534 C C . GLU B 1 51 ? -4.781 22.797 18.703 1 92.06 51 GLU B C 1
ATOM 1536 O O . GLU B 1 51 ? -5.664 21.953 18.828 1 92.06 51 GLU B O 1
ATOM 1541 N N . ARG B 1 52 ? -4.125 23.203 17.578 1 96.31 52 ARG B N 1
ATOM 1542 C CA . ARG B 1 52 ? -4.691 22.672 16.344 1 96.31 52 ARG B CA 1
ATOM 1543 C C . ARG B 1 52 ? -3.664 21.828 15.602 1 96.31 52 ARG B C 1
ATOM 1545 O O . ARG B 1 52 ? -2.486 22.188 15.531 1 96.31 52 ARG B O 1
ATOM 1552 N N . VAL B 1 53 ? -4.109 20.766 15.133 1 98.56 53 VAL B N 1
ATOM 1553 C CA . VAL B 1 53 ? -3.303 19.984 14.188 1 98.56 53 VAL B CA 1
ATOM 1554 C C . VAL B 1 53 ? -3.389 20.609 12.797 1 98.56 53 VAL B C 1
ATOM 1556 O O . VAL B 1 53 ? -4.477 20.75 12.242 1 98.56 53 VAL B O 1
ATOM 1559 N N . THR B 1 54 ? -2.203 21 12.273 1 98.62 54 THR B N 1
ATOM 1560 C CA . THR B 1 54 ? -2.205 21.734 11.016 1 98.62 54 THR B CA 1
ATOM 1561 C C . THR B 1 54 ? -1.579 20.891 9.898 1 98.62 54 THR B C 1
ATOM 1563 O O . THR B 1 54 ? -1.579 21.312 8.734 1 98.62 54 THR B O 1
ATOM 1566 N N . ALA B 1 55 ? -1.052 19.75 10.211 1 98.88 55 ALA B N 1
ATOM 1567 C CA . ALA B 1 55 ? -0.475 18.828 9.234 1 98.88 55 ALA B CA 1
ATOM 1568 C C . ALA B 1 55 ? -0.409 17.406 9.781 1 98.88 55 ALA B C 1
ATOM 1570 O O . ALA B 1 55 ? -0.425 17.203 11 1 98.88 55 ALA B O 1
ATOM 1571 N N . PHE B 1 56 ? -0.384 16.422 8.867 1 98.94 56 PHE B N 1
ATOM 1572 C CA . PHE B 1 56 ? -0.112 15.062 9.32 1 98.94 56 PHE B CA 1
ATOM 1573 C C . PHE B 1 56 ? 0.619 14.258 8.25 1 98.94 56 PHE B C 1
ATOM 1575 O O . PHE B 1 56 ? 0.667 14.672 7.09 1 98.94 56 PHE B O 1
ATOM 1582 N N . ILE B 1 57 ? 1.247 13.234 8.656 1 98.94 57 ILE B N 1
ATOM 1583 C CA . ILE B 1 57 ? 1.783 12.188 7.793 1 98.94 57 ILE B CA 1
ATOM 1584 C C . ILE B 1 57 ? 1.351 10.82 8.312 1 98.94 57 ILE B C 1
ATOM 1586 O O . ILE B 1 57 ? 1.392 10.57 9.523 1 98.94 57 ILE B O 1
ATOM 1590 N N . GLU B 1 58 ? 0.831 10.047 7.426 1 98.94 58 GLU B N 1
ATOM 1591 C CA . GLU B 1 58 ? 0.394 8.68 7.711 1 98.94 58 GLU B CA 1
ATOM 1592 C C . GLU B 1 58 ? 1.139 7.672 6.844 1 98.94 58 GLU B C 1
ATOM 1594 O O . GLU B 1 58 ? 1.324 7.891 5.645 1 98.94 58 GLU B O 1
ATOM 1599 N N . ALA B 1 59 ? 1.613 6.621 7.43 1 98.88 59 ALA B N 1
ATOM 1600 C CA . ALA B 1 59 ? 2.275 5.539 6.703 1 98.88 59 ALA B CA 1
ATOM 1601 C C . ALA B 1 59 ? 1.91 4.18 7.289 1 98.88 59 ALA B C 1
ATOM 1603 O O . ALA B 1 59 ? 1.504 4.086 8.453 1 98.88 59 ALA B O 1
ATOM 1604 N N . GLU B 1 60 ? 1.958 3.156 6.504 1 98.69 60 GLU B N 1
ATOM 1605 C CA . GLU B 1 60 ? 1.751 1.797 6.996 1 98.69 60 GLU B CA 1
ATOM 1606 C C . GLU B 1 60 ? 2.76 0.829 6.383 1 98.69 60 GLU B C 1
ATOM 1608 O O . GLU B 1 60 ? 3.418 1.155 5.391 1 98.69 60 GLU B O 1
ATOM 1613 N N . ILE B 1 61 ? 2.924 -0.284 7 1 98.25 61 ILE B N 1
ATOM 1614 C CA . ILE B 1 61 ? 3.861 -1.31 6.559 1 98.25 61 ILE B CA 1
ATOM 1615 C C . ILE B 1 61 ? 3.479 -1.793 5.164 1 98.25 61 ILE B C 1
ATOM 1617 O O . ILE B 1 61 ? 2.295 -1.973 4.863 1 98.25 61 ILE B O 1
ATOM 1621 N N . TYR B 1 62 ? 4.422 -1.943 4.312 1 98.31 62 TYR B N 1
ATOM 1622 C CA . TYR B 1 62 ? 4.363 -2.533 2.98 1 98.31 62 TYR B CA 1
ATOM 1623 C C . TYR B 1 62 ? 5.375 -3.664 2.84 1 98.31 62 TYR B C 1
ATOM 1625 O O . TYR B 1 62 ? 6.582 -3.424 2.812 1 98.31 62 TYR B O 1
ATOM 1633 N N . ALA B 1 63 ? 4.863 -4.895 2.693 1 97.5 63 ALA B N 1
ATOM 1634 C CA . ALA B 1 63 ? 5.793 -6.012 2.857 1 97.5 63 ALA B CA 1
ATOM 1635 C C . ALA B 1 63 ? 5.426 -7.168 1.932 1 97.5 63 ALA B C 1
ATOM 1637 O O . ALA B 1 63 ? 5.023 -8.242 2.395 1 97.5 63 ALA B O 1
ATOM 1638 N N . PRO B 1 64 ? 5.688 -7.008 0.656 1 98.38 64 PRO B N 1
ATOM 1639 C CA . PRO B 1 64 ? 5.469 -8.141 -0.249 1 98.38 64 PRO B CA 1
ATOM 1640 C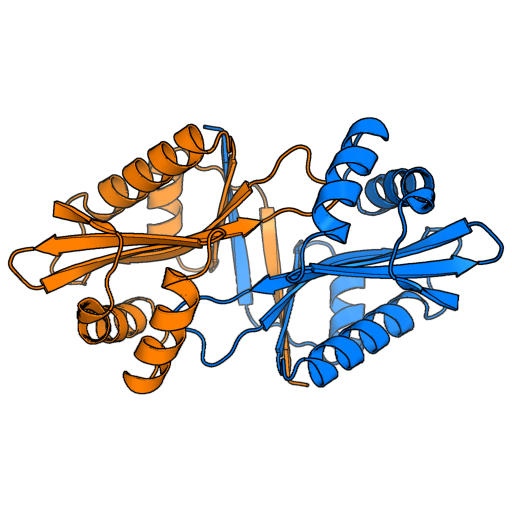 C . PRO B 1 64 ? 6.473 -9.266 -0.034 1 98.38 64 PRO B C 1
ATOM 1642 O O . PRO B 1 64 ? 7.582 -9.031 0.45 1 98.38 64 PRO B O 1
ATOM 1645 N N . VAL B 1 65 ? 6.109 -10.422 -0.449 1 98.62 65 VAL B N 1
ATOM 1646 C CA . VAL B 1 65 ? 6.914 -11.617 -0.226 1 98.62 65 VAL B CA 1
ATOM 1647 C C . VAL B 1 65 ? 8.227 -11.516 -1.003 1 98.62 65 VAL B C 1
ATOM 1649 O O . VAL B 1 65 ? 9.242 -12.078 -0.597 1 98.62 65 VAL B O 1
ATOM 1652 N N . TYR B 1 66 ? 8.227 -10.711 -2.049 1 98 66 TYR B N 1
ATOM 1653 C CA . TYR B 1 66 ? 9.375 -10.656 -2.955 1 98 66 TYR B CA 1
ATOM 1654 C C . TYR B 1 66 ? 10.289 -9.484 -2.611 1 98 66 TYR B C 1
ATOM 1656 O O . TYR B 1 66 ? 11.227 -9.188 -3.354 1 98 66 TYR B O 1
ATOM 1664 N N . ALA B 1 67 ? 10.008 -8.781 -1.508 1 96.06 67 ALA B N 1
ATOM 1665 C CA . ALA B 1 67 ? 10.836 -7.641 -1.122 1 96.06 67 ALA B CA 1
ATOM 1666 C C . ALA B 1 67 ? 12 -8.078 -0.24 1 96.06 67 ALA B C 1
ATOM 1668 O O . ALA B 1 67 ? 11.836 -8.953 0.616 1 96.06 67 ALA B O 1
ATOM 1669 N N . GLU B 1 68 ? 13.109 -7.406 -0.418 1 92.19 68 GLU B N 1
ATOM 1670 C CA . GLU B 1 68 ? 14.281 -7.711 0.405 1 92.19 68 GLU B CA 1
ATOM 1671 C C . GLU B 1 68 ? 14.047 -7.312 1.86 1 92.19 68 GLU B C 1
ATOM 1673 O O . GLU B 1 68 ? 14.617 -7.914 2.771 1 92.19 68 GLU B O 1
ATOM 1678 N N . GLN B 1 69 ? 13.242 -6.309 2.006 1 91.75 69 GLN B N 1
ATOM 1679 C CA . GLN B 1 69 ? 12.953 -5.824 3.354 1 91.75 69 GLN B CA 1
ATOM 1680 C C . GLN B 1 69 ? 11.555 -5.238 3.443 1 91.75 69 GLN B C 1
ATOM 1682 O O . GLN B 1 69 ? 10.961 -4.875 2.424 1 91.75 69 GLN B O 1
ATOM 1687 N N . VAL B 1 70 ? 11.047 -5.172 4.68 1 96.31 70 VAL B N 1
ATOM 1688 C CA . VAL B 1 70 ? 9.812 -4.461 4.98 1 96.31 70 VAL B CA 1
ATOM 1689 C C . VAL B 1 70 ? 10 -2.969 4.711 1 96.31 70 VAL B C 1
ATOM 1691 O O . VAL B 1 70 ? 11.062 -2.408 4.988 1 96.31 70 VAL B O 1
ATOM 1694 N N . MET B 1 71 ? 9.016 -2.389 4.129 1 98.12 71 MET B N 1
ATOM 1695 C CA . MET B 1 71 ? 9.055 -0.957 3.846 1 98.12 71 MET B CA 1
ATOM 1696 C C . MET B 1 71 ? 7.926 -0.225 4.562 1 98.12 71 MET B C 1
ATOM 1698 O O . MET B 1 71 ? 7 -0.856 5.078 1 98.12 71 MET B O 1
ATOM 1702 N N . LEU B 1 72 ? 8.117 1.025 4.707 1 98.5 72 LEU B N 1
ATOM 1703 C CA . LEU B 1 72 ? 7.012 1.898 5.09 1 98.5 72 LEU B CA 1
ATOM 1704 C C . LEU B 1 72 ? 6.445 2.621 3.875 1 98.5 72 LEU B C 1
ATOM 1706 O O . LEU B 1 72 ? 7.195 3.182 3.072 1 98.5 72 LEU B O 1
ATOM 1710 N N . ASN B 1 73 ? 5.16 2.555 3.727 1 98.69 73 ASN B N 1
ATOM 1711 C CA . ASN B 1 73 ? 4.449 3.209 2.635 1 98.69 73 ASN B CA 1
ATOM 1712 C C . ASN B 1 73 ? 3.688 4.438 3.121 1 98.69 73 ASN B C 1
ATOM 1714 O O . ASN B 1 73 ? 2.766 4.324 3.93 1 98.69 73 ASN B O 1
ATOM 1718 N N . VAL B 1 74 ? 4.098 5.598 2.658 1 98.81 74 VAL B N 1
ATOM 1719 C CA . VAL B 1 74 ? 3.396 6.824 3.018 1 98.81 74 VAL B CA 1
ATOM 1720 C C . VAL B 1 74 ? 2.045 6.871 2.311 1 98.81 74 VAL B C 1
ATOM 1722 O O . VAL B 1 74 ? 1.979 6.859 1.079 1 98.81 74 VAL B O 1
ATOM 1725 N N . LEU B 1 75 ? 1.004 6.957 3.117 1 98.5 75 LEU B N 1
ATOM 1726 C CA . LEU B 1 75 ? -0.359 6.977 2.598 1 98.5 75 LEU B CA 1
ATOM 1727 C C . LEU B 1 75 ? -0.816 8.406 2.324 1 98.5 75 LEU B C 1
ATOM 1729 O O . LEU B 1 75 ? -1.639 8.641 1.436 1 98.5 75 LEU B O 1
ATOM 1733 N N . GLY B 1 76 ? -0.327 9.289 3.127 1 98.31 76 GLY B N 1
ATOM 1734 C CA . GLY B 1 76 ? -0.677 10.688 2.98 1 98.31 76 GLY B CA 1
ATOM 1735 C C . GLY B 1 76 ? 0.234 11.617 3.762 1 98.31 76 GLY B C 1
ATOM 1736 O O . GLY B 1 76 ? 0.651 11.289 4.875 1 98.31 76 GLY B O 1
ATOM 1737 N N . LEU B 1 77 ? 0.509 12.703 3.215 1 98.75 77 LEU B N 1
ATOM 1738 C CA . LEU B 1 77 ? 1.177 13.852 3.809 1 98.75 77 LEU B CA 1
ATOM 1739 C C . LEU B 1 77 ? 0.475 15.148 3.42 1 98.75 77 LEU B C 1
ATOM 1741 O O . LEU B 1 77 ? 0.333 15.453 2.232 1 98.75 77 LEU B O 1
ATOM 1745 N N . VAL B 1 78 ? 0.059 15.867 4.441 1 98.62 78 VAL B N 1
ATOM 1746 C CA . VAL B 1 78 ? -0.72 17.062 4.129 1 98.62 78 VAL B CA 1
ATOM 1747 C C . VAL B 1 78 ? -0.41 18.156 5.137 1 98.62 78 VAL B C 1
ATOM 1749 O O . VAL B 1 78 ? -0.241 17.891 6.328 1 98.62 78 VAL B O 1
ATOM 1752 N N . VAL B 1 79 ? -0.239 19.344 4.668 1 98.56 79 VAL B N 1
ATOM 1753 C CA . VAL B 1 79 ? -0.116 20.562 5.457 1 98.56 79 VAL B CA 1
ATOM 1754 C C . VAL B 1 79 ? -1.263 21.516 5.121 1 98.56 79 VAL B C 1
ATOM 1756 O O . VAL B 1 79 ? -1.592 21.703 3.951 1 98.56 79 VAL B O 1
ATOM 1759 N N . ASP B 1 80 ? -1.846 22.031 6.168 1 98 80 ASP B N 1
ATOM 1760 C CA . ASP B 1 80 ? -2.889 23.031 5.953 1 98 80 ASP B CA 1
ATOM 1761 C C . ASP B 1 80 ? -2.43 24.109 4.961 1 98 80 ASP B C 1
ATOM 1763 O O . ASP B 1 80 ? -1.28 24.547 5.012 1 98 80 ASP B O 1
ATOM 1767 N N . GLU B 1 81 ? -3.344 24.578 4.148 1 96.31 81 GLU B N 1
ATOM 1768 C CA . GLU B 1 81 ? -3.01 25.516 3.072 1 96.31 81 GLU B CA 1
ATOM 1769 C C . GLU B 1 81 ? -2.328 26.766 3.617 1 96.31 81 GLU B C 1
ATOM 1771 O O . GLU B 1 81 ? -1.337 27.234 3.053 1 96.31 81 GLU B O 1
ATOM 1776 N N . LYS B 1 82 ? -2.799 27.234 4.719 1 95.25 82 LYS B N 1
ATOM 1777 C CA . LYS B 1 82 ? -2.299 28.484 5.289 1 95.25 82 LYS B CA 1
ATOM 1778 C C . LYS B 1 82 ? -0.909 28.297 5.891 1 95.25 82 LYS B C 1
ATOM 1780 O O . LYS B 1 82 ? -0.234 29.266 6.223 1 95.25 82 LYS B O 1
ATOM 1785 N N . ASN B 1 83 ? -0.493 27.047 6.055 1 96.12 83 ASN B N 1
ATOM 1786 C CA . ASN B 1 83 ? 0.767 26.781 6.734 1 96.12 83 ASN B CA 1
ATOM 1787 C C . ASN B 1 83 ? 1.785 26.141 5.789 1 96.12 83 ASN B C 1
ATOM 1789 O O . ASN B 1 83 ? 2.83 25.656 6.227 1 96.12 83 ASN B O 1
ATOM 1793 N N . GLN B 1 84 ? 1.519 26.125 4.52 1 94.62 84 GLN B N 1
ATOM 1794 C CA . GLN B 1 84 ? 2.414 25.516 3.543 1 94.62 84 GLN B CA 1
ATOM 1795 C C . GLN B 1 84 ? 3.621 26.406 3.268 1 94.62 84 GLN B C 1
ATOM 1797 O O . GLN B 1 84 ? 3.617 27.594 3.615 1 94.62 84 GLN B O 1
ATOM 1802 N N . GLY B 1 85 ? 4.672 25.781 2.781 1 93.62 85 GLY B N 1
ATOM 1803 C CA . GLY B 1 85 ? 5.859 26.531 2.406 1 93.62 85 GLY B CA 1
ATOM 1804 C C . GLY B 1 85 ? 6.715 26.922 3.594 1 93.62 85 GLY B C 1
ATOM 1805 O O . GLY B 1 85 ? 7.574 27.797 3.482 1 93.62 85 GLY B O 1
ATOM 1806 N N . GLN B 1 86 ? 6.461 26.297 4.719 1 95.69 86 GLN B N 1
ATOM 1807 C CA . GLN B 1 86 ? 7.172 26.656 5.941 1 95.69 86 GLN B CA 1
ATOM 1808 C C . GLN B 1 86 ? 8.039 25.484 6.43 1 95.69 86 GLN B C 1
ATOM 1810 O O . GLN B 1 86 ? 8.516 25.5 7.57 1 95.69 86 GLN B O 1
ATOM 1815 N N . GLY B 1 87 ? 8.156 24.5 5.645 1 97.38 87 GLY B N 1
ATOM 1816 C CA . GLY B 1 87 ? 9.039 23.391 5.977 1 97.38 87 GLY B CA 1
ATOM 1817 C C . GLY B 1 87 ? 8.359 22.328 6.828 1 97.38 87 GLY B C 1
ATOM 1818 O O . GLY B 1 87 ? 9 21.359 7.238 1 97.38 87 GLY B O 1
ATOM 1819 N N . ILE B 1 88 ? 7.125 22.453 7.086 1 98.25 88 ILE B N 1
ATOM 1820 C CA . ILE B 1 88 ? 6.387 21.562 7.965 1 98.25 88 ILE B CA 1
ATOM 1821 C C . ILE B 1 88 ? 6.355 20.156 7.363 1 98.25 88 ILE B C 1
ATOM 1823 O O . ILE B 1 88 ? 6.578 19.156 8.07 1 98.25 88 ILE B O 1
ATOM 1827 N N . GLY B 1 89 ? 6.121 20.078 6.074 1 98.56 89 GLY B N 1
ATOM 1828 C CA . GLY B 1 89 ? 6.129 18.781 5.41 1 98.56 89 GLY B CA 1
ATOM 1829 C C . GLY B 1 89 ? 7.453 18.047 5.539 1 98.56 89 GLY B C 1
ATOM 1830 O O . GLY B 1 89 ? 7.477 16.844 5.812 1 98.56 89 GLY B O 1
ATOM 1831 N N . ALA B 1 90 ? 8.484 18.781 5.395 1 98.62 90 ALA B N 1
ATOM 1832 C CA . ALA B 1 90 ? 9.82 18.219 5.512 1 98.62 90 ALA B CA 1
ATOM 1833 C C . ALA B 1 90 ? 10.086 17.719 6.93 1 98.62 90 ALA B C 1
ATOM 1835 O O . ALA B 1 90 ? 10.68 16.656 7.125 1 98.62 90 ALA B O 1
ATOM 1836 N N . GLN B 1 91 ? 9.633 18.453 7.855 1 98.75 91 GLN B N 1
ATOM 1837 C CA . GLN B 1 91 ? 9.812 18.078 9.258 1 98.75 91 GLN B CA 1
ATOM 1838 C C . GLN B 1 91 ? 9.062 16.781 9.57 1 98.75 91 GLN B C 1
ATOM 1840 O O . GLN B 1 91 ? 9.594 15.906 10.258 1 98.75 91 GLN B O 1
ATOM 1845 N N . LEU B 1 92 ? 7.863 16.672 9.094 1 98.88 92 LEU B N 1
ATOM 1846 C CA . LEU B 1 92 ? 7.07 15.469 9.312 1 98.88 92 LEU B CA 1
ATOM 1847 C C . LEU B 1 92 ? 7.727 14.258 8.648 1 98.88 92 LEU B C 1
ATOM 1849 O O . LEU B 1 92 ? 7.816 13.188 9.25 1 98.88 92 LEU B O 1
ATOM 1853 N N . LEU B 1 93 ? 8.148 14.469 7.422 1 98.81 93 LEU B N 1
ATOM 1854 C CA . LEU B 1 93 ? 8.781 13.383 6.68 1 98.81 93 LEU B CA 1
ATOM 1855 C C . LEU B 1 93 ? 10.055 12.922 7.375 1 98.81 93 LEU B C 1
ATOM 1857 O O . LEU B 1 93 ? 10.297 11.719 7.504 1 98.81 93 LEU B O 1
ATOM 1861 N N . ASN B 1 94 ? 10.852 13.836 7.844 1 98.69 94 ASN B N 1
ATOM 1862 C CA . ASN B 1 94 ? 12.055 13.5 8.594 1 98.69 94 ASN B CA 1
ATOM 1863 C C . ASN B 1 94 ? 11.719 12.742 9.875 1 98.69 94 ASN B C 1
ATOM 1865 O O . ASN B 1 94 ? 12.422 11.797 10.242 1 98.69 94 ASN B O 1
ATOM 1869 N N . ALA B 1 95 ? 10.727 13.164 10.547 1 98.88 95 ALA B N 1
ATOM 1870 C CA . ALA B 1 95 ? 10.297 12.469 11.758 1 98.88 95 ALA B CA 1
ATOM 1871 C C . ALA B 1 95 ? 9.875 11.039 11.445 1 98.88 95 ALA B C 1
ATOM 1873 O O . ALA B 1 95 ? 10.18 10.117 12.211 1 98.88 95 ALA B O 1
ATOM 1874 N N . LEU B 1 96 ? 9.18 10.875 10.367 1 98.88 96 LEU B N 1
ATOM 1875 C CA . LEU B 1 96 ? 8.781 9.531 9.945 1 98.88 96 LEU B CA 1
ATOM 1876 C C . LEU B 1 96 ? 10.008 8.672 9.648 1 98.88 96 LEU B C 1
ATOM 1878 O O . LEU B 1 96 ? 10.039 7.488 10 1 98.88 96 LEU B O 1
ATOM 1882 N N . GLU B 1 97 ? 10.969 9.258 8.977 1 98.81 97 GLU B N 1
ATOM 1883 C CA . GLU B 1 97 ? 12.195 8.531 8.672 1 98.81 97 GLU B CA 1
ATOM 1884 C C . GLU B 1 97 ? 12.906 8.078 9.945 1 98.81 97 GLU B C 1
ATOM 1886 O O . GLU B 1 97 ? 13.43 6.961 10 1 98.81 97 GLU B O 1
ATOM 1891 N N . GLU B 1 98 ? 12.914 8.883 10.891 1 98.62 98 GLU B N 1
ATOM 1892 C CA . GLU B 1 98 ? 13.523 8.523 12.172 1 98.62 98 GLU B CA 1
ATOM 1893 C C . GLU B 1 98 ? 12.773 7.363 12.828 1 98.62 98 GLU B C 1
ATOM 1895 O O . GLU B 1 98 ? 13.391 6.465 13.406 1 98.62 98 GLU B O 1
ATOM 1900 N N . LYS B 1 99 ? 11.477 7.41 12.766 1 98.31 99 LYS B N 1
ATOM 1901 C CA . LYS B 1 99 ? 10.672 6.301 13.273 1 98.31 99 LYS B CA 1
ATOM 1902 C C . LYS B 1 99 ? 10.992 5.004 12.531 1 98.31 99 LYS B C 1
ATOM 1904 O O . LYS B 1 99 ? 11.086 3.939 13.148 1 98.31 99 LYS B O 1
ATOM 1909 N N . ALA B 1 100 ? 11.078 5.113 11.258 1 98.38 100 ALA B N 1
ATOM 1910 C CA . ALA B 1 100 ? 11.414 3.951 10.438 1 98.38 100 ALA B CA 1
ATOM 1911 C C . ALA B 1 100 ? 12.758 3.35 10.852 1 98.38 100 ALA B C 1
ATOM 1913 O O . ALA B 1 100 ? 12.859 2.141 11.07 1 98.38 100 ALA B O 1
ATOM 1914 N N . LYS B 1 101 ? 13.711 4.199 11.031 1 98.12 101 LYS B N 1
ATOM 1915 C CA . LYS B 1 101 ? 15.039 3.75 11.438 1 98.12 101 LYS B CA 1
ATOM 1916 C C . LYS B 1 101 ? 14.992 3.049 12.797 1 98.12 101 LYS B C 1
ATOM 1918 O O . LYS B 1 101 ? 15.633 2.014 12.984 1 98.12 101 LYS B O 1
ATOM 1923 N N . ALA B 1 102 ? 14.242 3.576 13.664 1 97.56 102 ALA B N 1
ATOM 1924 C CA . ALA B 1 102 ? 14.109 2.998 15 1 97.56 102 ALA B CA 1
ATOM 1925 C C . ALA B 1 102 ? 13.492 1.604 14.93 1 97.56 102 ALA B C 1
ATOM 1927 O O . ALA B 1 102 ? 13.773 0.755 15.781 1 97.56 102 ALA B O 1
ATOM 1928 N N . ARG B 1 103 ? 12.711 1.416 13.914 1 96.25 103 ARG B N 1
ATOM 1929 C CA . ARG B 1 103 ? 12.062 0.122 13.711 1 96.25 103 ARG B CA 1
ATOM 1930 C C . ARG B 1 103 ? 12.891 -0.759 12.781 1 96.25 103 ARG B C 1
ATOM 1932 O O . ARG B 1 103 ? 12.422 -1.808 12.328 1 96.25 103 ARG B O 1
ATOM 1939 N N . GLU B 1 104 ? 14.039 -0.307 12.359 1 96.5 104 GLU B N 1
ATOM 1940 C CA . GLU B 1 104 ? 14.961 -1.02 11.477 1 96.5 104 GLU B CA 1
ATOM 1941 C C . GLU B 1 104 ? 14.359 -1.192 10.086 1 96.5 104 GLU B C 1
ATOM 1943 O O . GLU B 1 104 ? 14.609 -2.199 9.414 1 96.5 104 GLU B O 1
ATOM 1948 N N . ILE B 1 105 ? 13.516 -0.323 9.75 1 97.56 105 ILE B N 1
ATOM 1949 C CA . ILE B 1 105 ? 13.008 -0.225 8.391 1 97.56 105 ILE B CA 1
ATOM 1950 C C . ILE B 1 105 ? 13.883 0.732 7.582 1 97.56 105 ILE B C 1
ATOM 1952 O O . ILE B 1 105 ? 14.023 1.903 7.941 1 97.56 105 ILE B O 1
ATOM 1956 N N . LYS B 1 106 ? 14.328 0.24 6.41 1 97.31 106 LYS B N 1
ATOM 1957 C CA . LYS B 1 106 ? 15.383 0.984 5.727 1 97.31 106 LYS B CA 1
ATOM 1958 C C . LYS B 1 106 ? 14.859 1.635 4.449 1 97.31 106 LYS B C 1
ATOM 1960 O O . LYS B 1 106 ? 15.602 2.332 3.752 1 97.31 106 LYS B O 1
ATOM 1965 N N . VAL B 1 107 ? 13.594 1.416 4.164 1 98.12 107 VAL B N 1
ATOM 1966 C CA . VAL B 1 107 ? 13.07 1.953 2.916 1 98.12 107 VAL B CA 1
ATOM 1967 C C . VAL B 1 107 ? 11.695 2.574 3.158 1 98.12 107 VAL B C 1
ATOM 1969 O O . VAL B 1 107 ? 10.844 1.972 3.816 1 98.12 107 VAL B O 1
ATOM 1972 N N . ILE B 1 108 ? 11.539 3.723 2.672 1 98.56 108 ILE B N 1
ATOM 1973 C CA . ILE B 1 108 ? 10.227 4.367 2.615 1 98.56 108 ILE B CA 1
ATOM 1974 C C . ILE B 1 108 ? 9.812 4.566 1.159 1 98.56 108 ILE B C 1
ATOM 1976 O O . ILE B 1 108 ? 10.633 4.957 0.322 1 98.56 108 ILE B O 1
ATOM 1980 N N . ARG B 1 109 ? 8.555 4.285 0.899 1 98 109 ARG B N 1
ATOM 1981 C CA . ARG B 1 109 ? 8 4.477 -0.438 1 98 109 ARG B CA 1
ATOM 1982 C C . ARG B 1 109 ? 6.691 5.254 -0.384 1 98 109 ARG B C 1
ATOM 1984 O O . ARG B 1 109 ? 6.113 5.43 0.69 1 98 109 ARG B O 1
ATOM 1991 N N . LEU B 1 110 ? 6.32 5.75 -1.484 1 98 110 LEU B N 1
ATOM 1992 C CA . LEU B 1 110 ? 5.016 6.379 -1.661 1 98 110 LEU B CA 1
ATOM 1993 C C . LEU B 1 110 ? 4.633 6.426 -3.137 1 98 110 LEU B C 1
ATOM 1995 O O . LEU B 1 110 ? 5.48 6.234 -4.012 1 98 110 LEU B O 1
ATOM 1999 N N . ASN B 1 111 ? 3.402 6.59 -3.359 1 97.12 111 ASN B N 1
ATOM 2000 C CA . ASN B 1 111 ? 2.857 6.895 -4.676 1 97.12 111 ASN B CA 1
ATOM 2001 C C . ASN B 1 111 ? 2.221 8.281 -4.715 1 97.12 111 ASN B C 1
ATOM 2003 O O . ASN B 1 111 ? 1.567 8.695 -3.754 1 97.12 111 ASN B O 1
ATOM 2007 N N . SER B 1 112 ? 2.484 8.953 -5.738 1 96.75 112 SER B N 1
ATOM 2008 C CA . SER B 1 112 ? 1.952 10.305 -5.941 1 96.75 112 SER B CA 1
ATOM 2009 C C . SER B 1 112 ? 1.356 10.453 -7.336 1 96.75 112 SER B C 1
ATOM 2011 O O . SER B 1 112 ? 1.96 10.031 -8.328 1 96.75 112 SER B O 1
ATOM 2013 N N . GLY B 1 113 ? 0.162 11.055 -7.406 1 95.25 113 GLY B N 1
ATOM 2014 C CA . GLY B 1 113 ? -0.465 11.273 -8.703 1 95.25 113 GLY B CA 1
ATOM 2015 C C . GLY B 1 113 ? 0.434 11.992 -9.688 1 95.25 113 GLY B C 1
ATOM 2016 O O . GLY B 1 113 ? 1.177 12.898 -9.312 1 95.25 113 GLY B O 1
ATOM 2017 N N . VAL B 1 114 ? 0.293 11.688 -10.93 1 93 114 VAL B N 1
ATOM 2018 C CA . VAL B 1 114 ? 1.23 12.156 -11.945 1 93 114 VAL B CA 1
ATOM 2019 C C . VAL B 1 114 ? 1.113 13.664 -12.102 1 93 114 VAL B C 1
ATOM 2021 O O . VAL B 1 114 ? 2.051 14.32 -12.562 1 93 114 VAL B O 1
ATOM 2024 N N . LYS B 1 115 ? -0.012 14.281 -11.719 1 92.94 115 LYS B N 1
ATOM 2025 C CA . LYS B 1 115 ? -0.224 15.711 -11.922 1 92.94 115 LYS B CA 1
ATOM 2026 C C . LYS B 1 115 ? 0.26 16.516 -10.719 1 92.94 115 LYS B C 1
ATOM 2028 O O . LYS B 1 115 ? 0.22 17.75 -10.734 1 92.94 115 LYS B O 1
ATOM 2033 N N . ARG B 1 116 ? 0.713 15.805 -9.711 1 94.88 116 ARG B N 1
ATOM 2034 C CA . ARG B 1 116 ? 1.14 16.484 -8.492 1 94.88 116 ARG B CA 1
ATOM 2035 C C . ARG B 1 116 ? 2.605 16.891 -8.578 1 94.88 116 ARG B C 1
ATOM 2037 O O . ARG B 1 116 ? 3.428 16.453 -7.77 1 94.88 116 ARG B O 1
ATOM 2044 N N . HIS B 1 117 ? 2.879 17.875 -9.43 1 95.56 117 HIS B N 1
ATOM 2045 C CA . HIS B 1 117 ? 4.246 18.25 -9.773 1 95.56 117 HIS B CA 1
ATOM 2046 C C . HIS B 1 117 ? 4.969 18.859 -8.578 1 95.56 117 HIS B C 1
ATOM 2048 O O . HIS B 1 117 ? 6.152 18.609 -8.367 1 95.56 117 HIS B O 1
ATOM 2054 N N . GLU B 1 118 ? 4.281 19.656 -7.84 1 95.56 118 GLU B N 1
ATOM 2055 C CA . GLU B 1 118 ? 4.895 20.266 -6.664 1 95.56 118 GLU B CA 1
ATOM 2056 C C . GLU B 1 118 ? 5.273 19.219 -5.629 1 95.56 118 GLU B C 1
ATOM 2058 O O . GLU B 1 118 ? 6.336 19.297 -5.008 1 95.56 118 GLU B O 1
ATOM 2063 N N . ALA B 1 119 ? 4.387 18.234 -5.418 1 96.5 119 ALA B N 1
ATOM 2064 C CA . ALA B 1 119 ? 4.691 17.141 -4.508 1 96.5 119 ALA B CA 1
ATOM 2065 C C . ALA B 1 119 ? 5.914 16.359 -4.977 1 96.5 119 ALA B C 1
ATOM 2067 O O . ALA B 1 119 ? 6.766 15.977 -4.168 1 96.5 119 ALA B O 1
ATOM 2068 N N . HIS B 1 120 ? 6 16.141 -6.344 1 97.44 120 HIS B N 1
ATOM 2069 C CA . HIS B 1 120 ? 7.141 15.414 -6.902 1 97.44 120 HIS B CA 1
ATOM 2070 C C . HIS B 1 120 ? 8.453 16.125 -6.586 1 97.44 120 HIS B C 1
ATOM 2072 O O . HIS B 1 120 ? 9.406 15.508 -6.109 1 97.44 120 HIS B O 1
ATOM 2078 N N . GLN B 1 121 ? 8.43 17.422 -6.793 1 97.06 121 GLN B N 1
ATOM 2079 C CA . GLN B 1 121 ? 9.617 18.219 -6.504 1 97.06 121 GLN B CA 1
ATOM 2080 C C . GLN B 1 121 ? 9.969 18.156 -5.02 1 97.06 121 GLN B C 1
ATOM 2082 O O . GLN B 1 121 ? 11.148 18.062 -4.66 1 97.06 121 GLN B O 1
ATOM 2087 N N . PHE B 1 122 ? 9 18.25 -4.242 1 98.06 122 PHE B N 1
ATOM 2088 C CA . PHE B 1 122 ? 9.18 18.156 -2.797 1 98.06 122 PHE B CA 1
ATOM 2089 C C . PHE B 1 122 ? 9.883 16.859 -2.412 1 98.06 122 PHE B C 1
ATOM 2091 O O . PHE B 1 122 ? 10.891 16.875 -1.71 1 98.06 122 PHE B O 1
ATOM 2098 N N . TYR B 1 123 ? 9.383 15.719 -2.859 1 98.38 123 TYR B N 1
ATOM 2099 C CA . TYR B 1 123 ? 9.945 14.422 -2.504 1 98.38 123 TYR B CA 1
ATOM 2100 C C . TYR B 1 123 ? 11.352 14.273 -3.064 1 98.38 123 TYR B C 1
ATOM 2102 O O . TYR B 1 123 ? 12.234 13.727 -2.398 1 98.38 123 TYR B O 1
ATOM 2110 N N . GLU B 1 124 ? 11.516 14.758 -4.293 1 98 124 GLU B N 1
ATOM 2111 C CA . GLU B 1 124 ? 12.844 14.711 -4.883 1 98 124 GLU B CA 1
ATOM 2112 C C . GLU B 1 124 ? 13.844 15.523 -4.055 1 98 124 GLU B C 1
ATOM 2114 O O . GLU B 1 124 ? 14.969 15.07 -3.814 1 98 124 GLU B O 1
ATOM 2119 N N . HIS B 1 125 ? 13.422 16.656 -3.605 1 97.88 125 HIS B N 1
ATOM 2120 C CA . HIS B 1 125 ? 14.258 17.5 -2.764 1 97.88 125 HIS B CA 1
ATOM 2121 C C . HIS B 1 125 ? 14.578 16.812 -1.438 1 97.88 125 HIS B C 1
ATOM 2123 O O . HIS B 1 125 ? 15.633 17.047 -0.854 1 97.88 125 HIS B O 1
ATOM 2129 N N . GLN B 1 126 ? 13.672 16 -0.979 1 98.19 126 GLN B N 1
ATOM 2130 C CA . GLN B 1 126 ? 13.859 15.297 0.285 1 98.19 126 GLN B CA 1
ATOM 2131 C C . GLN B 1 126 ? 14.656 14.008 0.088 1 98.19 126 GLN B C 1
ATOM 2133 O O . GLN B 1 126 ? 14.812 13.219 1.023 1 98.19 126 GLN B O 1
ATOM 2138 N N . GLY B 1 127 ? 15.086 13.664 -1.154 1 98.25 127 GLY B N 1
ATOM 2139 C CA . GLY B 1 127 ? 15.984 12.547 -1.388 1 98.25 127 GLY B CA 1
ATOM 2140 C C . GLY B 1 127 ? 15.273 11.32 -1.928 1 98.25 127 GLY B C 1
ATOM 2141 O O . GLY B 1 127 ? 15.875 10.242 -2.033 1 98.25 127 GLY B O 1
ATOM 2142 N N . TYR B 1 128 ? 14.023 11.492 -2.232 1 98.44 128 TYR B N 1
ATOM 2143 C CA . TYR B 1 128 ? 13.305 10.391 -2.859 1 98.44 128 TYR B CA 1
ATOM 2144 C C . TYR B 1 128 ? 13.508 10.398 -4.371 1 98.44 128 TYR B C 1
ATOM 2146 O O . TYR B 1 128 ? 13.641 11.461 -4.98 1 98.44 128 TYR B O 1
ATOM 2154 N N . THR B 1 129 ? 13.445 9.164 -4.895 1 97.44 129 THR B N 1
ATOM 2155 C CA . THR B 1 129 ? 13.641 9.047 -6.336 1 97.44 129 THR B CA 1
ATOM 2156 C C . THR B 1 129 ? 12.484 8.281 -6.977 1 97.44 129 THR B C 1
ATOM 2158 O O . THR B 1 129 ? 11.891 7.402 -6.348 1 97.44 129 THR B O 1
ATOM 2161 N N . SER B 1 130 ? 12.18 8.766 -8.156 1 93.31 130 SER B N 1
ATOM 2162 C CA . SER B 1 130 ? 11.148 8.07 -8.922 1 93.31 130 SER B CA 1
ATOM 2163 C C . SER B 1 130 ? 11.703 7.543 -10.242 1 93.31 130 SER B C 1
ATOM 2165 O O . SER B 1 130 ? 12.461 8.234 -10.922 1 93.31 130 SER B O 1
ATOM 2167 N N . ASN B 1 131 ? 11.398 6.25 -10.445 1 77.38 131 ASN B N 1
ATOM 2168 C CA . ASN B 1 131 ? 11.82 5.699 -11.734 1 77.38 131 ASN B CA 1
ATOM 2169 C C . ASN B 1 131 ? 10.664 5.008 -12.445 1 77.38 131 ASN B C 1
ATOM 2171 O O . ASN B 1 131 ? 10.852 4.383 -13.492 1 77.38 131 ASN B O 1
ATOM 2175 N N . HIS B 1 132 ? 9.539 5.18 -11.867 1 85.31 132 HIS B N 1
ATOM 2176 C CA . HIS B 1 132 ? 8.5 4.332 -12.43 1 85.31 132 HIS B CA 1
ATOM 2177 C C . HIS B 1 132 ? 7.121 4.953 -12.25 1 85.31 132 HIS B C 1
ATOM 2179 O O . HIS B 1 132 ? 6.871 5.641 -11.258 1 85.31 132 HIS B O 1
ATOM 2185 N N . SER B 1 133 ? 6.375 4.828 -13.32 1 92.88 133 SER B N 1
ATOM 2186 C CA . SER B 1 133 ? 4.973 5.223 -13.234 1 92.88 133 SER B CA 1
ATOM 2187 C C . SER B 1 133 ? 4.055 4.004 -13.234 1 92.88 133 SER B C 1
ATOM 2189 O O . SER B 1 133 ? 4.406 2.957 -13.789 1 92.88 133 SER B O 1
ATOM 2191 N N . GLN B 1 134 ? 2.955 4.176 -12.539 1 96.56 134 GLN B N 1
ATOM 2192 C CA . GLN B 1 134 ? 2.002 3.078 -12.398 1 96.56 134 GLN B CA 1
ATOM 2193 C C . GLN B 1 134 ? 0.573 3.557 -12.633 1 96.56 134 GLN B C 1
ATOM 2195 O O . GLN B 1 134 ? 0.286 4.75 -12.523 1 96.56 134 GLN B O 1
ATOM 2200 N N . LYS B 1 135 ? -0.24 2.629 -13.039 1 96.75 135 LYS B N 1
ATOM 2201 C CA . LYS B 1 135 ? -1.687 2.826 -13.062 1 96.75 135 LYS B CA 1
ATOM 2202 C C . LYS B 1 135 ? -2.346 2.188 -11.844 1 96.75 135 LYS B C 1
ATOM 2204 O O . LYS B 1 135 ? -2.025 1.053 -11.477 1 96.75 135 LYS B O 1
ATOM 2209 N N . ARG B 1 136 ? -3.184 2.949 -11.234 1 97.38 136 ARG B N 1
ATOM 2210 C CA . ARG B 1 136 ? -3.961 2.404 -10.125 1 97.38 136 ARG B CA 1
ATOM 2211 C C . ARG B 1 136 ? -5.266 1.789 -10.617 1 97.38 136 ARG B C 1
ATOM 2213 O O . ARG B 1 136 ? -5.977 2.395 -11.422 1 97.38 136 ARG B O 1
ATOM 2220 N N . PHE B 1 137 ? -5.562 0.584 -10.195 1 98.06 137 PHE B N 1
ATOM 2221 C CA . PHE B 1 137 ? -6.816 -0.098 -10.5 1 98.06 137 PHE B CA 1
ATOM 2222 C C . PHE B 1 137 ? -7.621 -0.331 -9.227 1 98.06 137 PHE B C 1
ATOM 2224 O O . PHE B 1 137 ? -7.055 -0.594 -8.164 1 98.06 137 PHE B O 1
ATOM 2231 N N . LEU B 1 138 ? -8.922 -0.24 -9.367 1 97.25 138 LEU B N 1
ATOM 2232 C CA . LEU B 1 138 ? -9.82 -0.51 -8.25 1 97.25 138 LEU B CA 1
ATOM 2233 C C . LEU B 1 138 ? -11.047 -1.282 -8.719 1 97.25 138 LEU B C 1
ATOM 2235 O O . LEU B 1 138 ? -11.477 -1.141 -9.867 1 97.25 138 LEU B O 1
ATOM 2239 N N . LYS B 1 139 ? -11.609 -2.061 -7.941 1 98.06 139 LYS B N 1
ATOM 2240 C CA . LYS B 1 139 ? -12.891 -2.732 -8.141 1 98.06 139 LYS B CA 1
ATOM 2241 C C . LYS B 1 139 ? -13.719 -2.73 -6.863 1 98.06 139 LYS B C 1
ATOM 2243 O O . LYS B 1 139 ? -13.219 -3.064 -5.789 1 98.06 139 LYS B O 1
ATOM 2248 N N . PHE B 1 140 ? -14.945 -2.305 -6.914 1 97 140 PHE B N 1
ATOM 2249 C CA . PHE B 1 140 ? -15.914 -2.451 -5.84 1 97 140 PHE B CA 1
ATOM 2250 C C . PHE B 1 140 ? -16.609 -3.807 -5.922 1 97 140 PHE B C 1
ATOM 2252 O O . PHE B 1 140 ? -17.094 -4.195 -6.984 1 97 140 PHE B O 1
ATOM 2259 N N . LEU B 1 141 ? -16.562 -4.465 -4.879 1 96.56 141 LEU B N 1
ATOM 2260 C CA . LEU B 1 141 ? -17.047 -5.836 -4.863 1 96.56 141 LEU B CA 1
ATOM 2261 C C . LEU B 1 141 ? -18.547 -5.875 -4.586 1 96.56 141 LEU B C 1
ATOM 2263 O O . LEU B 1 141 ? -19.078 -5.008 -3.889 1 96.56 141 LEU B O 1
#

Solvent-accessible surface area (backbone atoms only — not comparable to full-atom values): 15066 Å² total; per-residue (Å²): 87,78,43,71,65,54,82,85,44,28,63,42,49,24,54,44,25,36,76,68,70,35,72,50,53,52,67,51,23,42,54,38,44,59,54,45,77,71,33,89,55,45,48,50,38,27,33,36,58,91,92,38,56,46,29,40,38,34,30,31,66,42,69,55,53,57,43,97,58,57,26,37,29,46,72,46,74,39,57,36,80,92,57,55,94,68,54,55,68,59,51,51,52,51,51,50,50,52,52,32,50,76,68,72,32,47,33,41,34,35,68,41,52,66,84,43,56,69,59,51,51,50,41,43,72,73,62,30,47,67,91,46,48,26,32,38,33,39,33,78,108,88,78,45,72,65,54,82,86,44,29,64,43,51,24,53,44,25,37,74,69,70,35,72,51,54,53,68,51,23,42,54,37,45,58,53,46,78,71,34,88,55,44,48,49,38,28,33,36,58,90,95,38,56,46,28,40,38,34,29,32,65,42,70,55,52,58,44,97,58,55,26,37,30,46,71,44,74,39,57,37,80,91,58,54,95,68,55,55,67,57,53,50,51,51,52,50,50,54,52,32,48,76,68,72,32,47,34,42,34,35,70,42,54,66,82,44,55,67,60,52,52,50,41,42,74,72,61,30,47,67,88,47,50,26,33,40,35,37,32,77,107

Sequence (282 aa):
MIRKAEMKDYLDIARLSGVLGYPISEVAVKKNLARILKDADHEFLVFELGERVTAFIEAEIYAPVYAEQVMLNVLGLVVDEKNQGQGIGAQLLNALEEKAKAREIKVIRLNSGVKRHEAHQFYEHQGYTSNHSQKRFLKFLMIRKAEMKDYLDIARLSGVLGYPISEVAVKKNLARILKDADHEFLVFELGERVTAFIEAEIYAPVYAEQVMLNVLGLVVDEKNQGQGIGAQLLNALEEKAKAREIKVIRLNSGVKRHEAHQFYEHQGYTSNHSQKRFLKFL

Nearest PDB structures (foldseek):
  8a9n-assembly1_B  TM=8.774E-01  e=7.496E-11  Acinetobacter baumannii
  8a9o-assembly1_B  TM=8.750E-01  e=1.334E-10  Acinetobacter baumannii
  8a9o-assembly1_A  TM=8.490E-01  e=2.701E-10  Acinetobacter baumannii
  7n1l-assembly7_P  TM=7.808E-01  e=1.037E-09  Brucella abortus 2308
  7n1l-assembly4_F  TM=7.717E-01  e=9.730E-10  Brucella abortus 2308

Foldseek 3Di:
DKDFDDLVQLVLVQVQCVVQVHHDDSVVSSVVVVVQVPDPQKGKMFDDDPNHTFWIWIWGWDDDPPDPDIEIEIPDTTGHPVCPPVCVSVVRVVVVCVVCVVVVHDYYYYDDDPPPVVVVVVVVVSPDDDDDDDDDDDDDD/DKDFDDLVQLVLVQVQCVVQPHHDDSVVSSVVVVVQVPDPQKGKMFDDDPNHTFWIWIWGWDDDPPDPFIEIEIPDTTGHPVCPPVCVSVVRVVVVCVVCVVVVHDYYYYDDDPPPVVVVVVVVVSPDDDDDDDDDDDDDD